Protein AF-A0A7S3AFI2-F1 (afdb_monomer_lite)

Organism: NCBI:txid156174

Secondary structure (DSSP, 8-state):
-HHHHHHHHHHHHHHHHHHHHHHHHHHHHHHHHHHHHHHHTT-S-----TT-EEEEEEEETTEEEEEEEEEEEEETTTTEEEEEETTTEEEEEE--SSSS------S---S--S--GGGSPBPTTSSBP-PPPTT-EEEEEEEETTEEEEEEEEEEEEETTTEEEEEEEPTTS-EEEEEEEEE-GGGBTTTEEEPP-----STTSSTTS--

Radius of gyration: 28.17 Å; chains: 1; bounding box: 98×46×76 Å

Structure (mmCIF, N/CA/C/O backbone):
data_AF-A0A7S3AFI2-F1
#
_entry.id   AF-A0A7S3AFI2-F1
#
loop_
_atom_site.group_PDB
_atom_site.id
_atom_site.type_symbol
_atom_site.label_atom_id
_atom_site.label_alt_id
_atom_site.label_comp_id
_atom_site.label_asym_id
_atom_site.label_entity_id
_atom_site.label_seq_id
_atom_site.pdbx_PDB_ins_code
_atom_site.Cartn_x
_atom_site.Cartn_y
_atom_site.Cartn_z
_atom_site.occupancy
_atom_site.B_iso_or_equiv
_atom_site.auth_seq_id
_atom_site.auth_comp_id
_atom_site.auth_asym_id
_atom_site.auth_atom_id
_atom_site.pdbx_PDB_model_num
ATOM 1 N N . GLY A 1 1 ? 52.514 19.006 -47.044 1.00 77.94 1 GLY A N 1
ATOM 2 C CA . GLY A 1 1 ? 53.086 18.389 -45.831 1.00 77.94 1 GLY A CA 1
ATOM 3 C C . GLY A 1 1 ? 52.273 18.713 -44.587 1.00 77.94 1 GLY A C 1
ATOM 4 O O . GLY A 1 1 ? 51.227 18.119 -44.377 1.00 77.94 1 GLY A O 1
ATOM 5 N N . THR A 1 2 ? 52.736 19.647 -43.751 1.00 90.56 2 THR A N 1
ATOM 6 C CA . THR A 1 2 ? 52.113 19.962 -42.444 1.00 90.56 2 THR A CA 1
ATOM 7 C C . THR A 1 2 ? 50.799 20.742 -42.557 1.00 90.56 2 THR A C 1
ATOM 9 O O . THR A 1 2 ? 49.843 20.423 -41.858 1.00 90.56 2 THR A O 1
ATOM 12 N N . LEU A 1 3 ? 50.711 21.706 -43.482 1.00 91.50 3 LEU A N 1
ATOM 13 C CA . LEU A 1 3 ? 49.495 22.510 -43.690 1.00 91.50 3 LEU A CA 1
ATOM 14 C C . LEU A 1 3 ? 48.302 21.673 -44.179 1.00 91.50 3 LEU A C 1
ATOM 16 O O . LEU A 1 3 ? 47.195 21.829 -43.675 1.00 91.50 3 LEU A O 1
ATOM 20 N N . GLU A 1 4 ? 48.529 20.724 -45.089 1.00 93.50 4 GLU A N 1
ATOM 21 C CA . GLU A 1 4 ? 47.482 19.803 -45.566 1.00 93.50 4 GLU A CA 1
ATOM 22 C C . GLU A 1 4 ? 46.967 18.894 -44.443 1.00 93.50 4 GLU A C 1
ATOM 24 O O . GLU A 1 4 ? 45.764 18.677 -44.324 1.00 93.50 4 GLU A O 1
ATOM 29 N N . LYS A 1 5 ? 47.862 18.416 -43.566 1.00 94.38 5 LYS A N 1
ATOM 30 C CA . LYS A 1 5 ? 47.475 17.627 -42.386 1.00 94.38 5 LYS A CA 1
ATOM 31 C C . LYS A 1 5 ? 46.640 18.446 -41.397 1.00 94.38 5 LYS A C 1
ATOM 33 O O . LYS A 1 5 ? 45.684 17.917 -40.839 1.00 94.38 5 LYS A O 1
ATOM 38 N N . MET A 1 6 ? 46.956 19.730 -41.207 1.00 94.31 6 MET A N 1
ATOM 39 C CA . MET A 1 6 ? 46.159 20.626 -40.359 1.00 94.31 6 MET A CA 1
ATOM 40 C C . MET A 1 6 ? 44.774 20.921 -40.947 1.00 94.31 6 MET A C 1
ATOM 42 O O . MET A 1 6 ? 43.790 20.944 -40.205 1.00 94.31 6 MET A O 1
ATOM 46 N N . ALA A 1 7 ? 44.673 21.100 -42.266 1.00 94.94 7 ALA A N 1
ATOM 47 C CA . ALA A 1 7 ? 43.389 21.283 -42.940 1.00 94.94 7 ALA A CA 1
ATOM 48 C C . ALA A 1 7 ? 42.507 20.027 -42.821 1.00 94.94 7 ALA A C 1
ATOM 50 O O . ALA A 1 7 ? 41.345 20.127 -42.430 1.00 94.94 7 ALA A O 1
ATOM 51 N N . ALA A 1 8 ? 43.080 18.840 -43.050 1.00 94.75 8 ALA A N 1
ATOM 52 C CA . ALA A 1 8 ? 42.374 17.570 -42.887 1.00 94.75 8 ALA A CA 1
ATOM 53 C C . ALA A 1 8 ? 41.896 17.348 -41.440 1.00 94.75 8 ALA A C 1
ATOM 55 O O . ALA A 1 8 ? 40.750 16.958 -41.221 1.00 94.75 8 ALA A O 1
ATOM 56 N N . LEU A 1 9 ? 42.737 17.651 -40.444 1.00 96.00 9 LEU A N 1
ATOM 57 C CA . LEU A 1 9 ? 42.358 17.558 -39.031 1.00 96.00 9 LEU A CA 1
ATOM 58 C C . LEU A 1 9 ? 41.214 18.521 -38.680 1.00 96.00 9 LEU A C 1
ATOM 60 O O . LEU A 1 9 ? 40.300 18.150 -37.947 1.00 96.00 9 LEU A O 1
ATOM 64 N N . THR A 1 10 ? 41.233 19.735 -39.234 1.00 97.25 10 THR A N 1
ATOM 65 C CA . THR A 1 10 ? 40.173 20.730 -39.016 1.00 97.25 10 THR A CA 1
ATOM 66 C C . THR A 1 10 ? 38.822 20.233 -39.535 1.00 97.25 10 THR A C 1
ATOM 68 O O . THR A 1 10 ? 37.812 20.380 -38.848 1.00 97.25 10 THR A O 1
ATOM 71 N N . GLU A 1 11 ? 38.789 19.596 -40.706 1.00 97.25 11 GLU A N 1
ATOM 72 C CA . GLU A 1 11 ? 37.551 19.025 -41.253 1.00 97.25 11 GLU A CA 1
ATOM 73 C C . GLU A 1 11 ? 37.036 17.836 -40.431 1.00 97.25 11 GLU A C 1
ATOM 75 O O . GLU A 1 11 ? 35.832 17.729 -40.190 1.00 97.25 11 GLU A O 1
ATOM 80 N N . VAL A 1 12 ? 37.928 16.991 -39.903 1.00 97.19 12 VAL A N 1
ATOM 81 C CA . VAL A 1 12 ? 37.537 15.910 -38.981 1.00 97.19 12 VAL A CA 1
ATOM 82 C C . VAL A 1 12 ? 36.923 16.476 -37.698 1.00 97.19 12 VAL A C 1
ATOM 84 O O . VAL A 1 12 ? 35.867 16.010 -37.276 1.00 97.19 12 VAL A O 1
ATOM 87 N N . ILE A 1 13 ? 37.529 17.511 -37.105 1.00 96.25 13 ILE A N 1
ATOM 88 C CA . ILE A 1 13 ? 37.006 18.156 -35.890 1.00 96.25 13 ILE A CA 1
ATOM 89 C C . ILE A 1 13 ? 35.617 18.751 -36.144 1.00 96.25 13 ILE A C 1
ATOM 91 O O . ILE A 1 13 ? 34.710 18.546 -35.337 1.00 96.25 13 ILE A O 1
ATOM 95 N N . LYS A 1 14 ? 35.418 19.443 -37.274 1.00 97.12 14 LYS A N 1
ATOM 96 C CA . LYS A 1 14 ? 34.103 19.988 -37.649 1.00 97.12 14 LYS A CA 1
ATOM 97 C C . LYS A 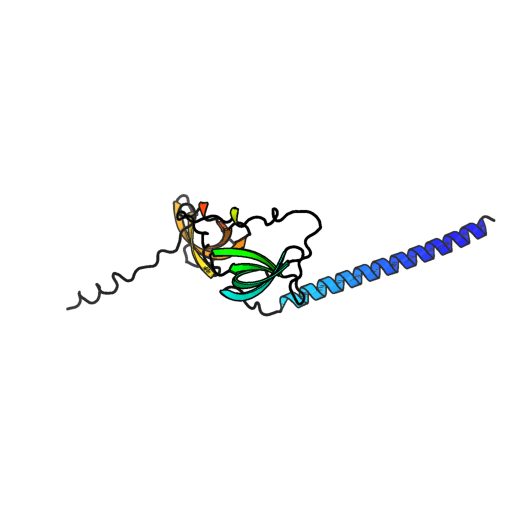1 14 ? 33.054 18.891 -37.809 1.00 97.12 14 LYS A C 1
ATOM 99 O O . LYS A 1 14 ? 31.931 19.059 -37.336 1.00 97.12 14 LYS A O 1
ATOM 104 N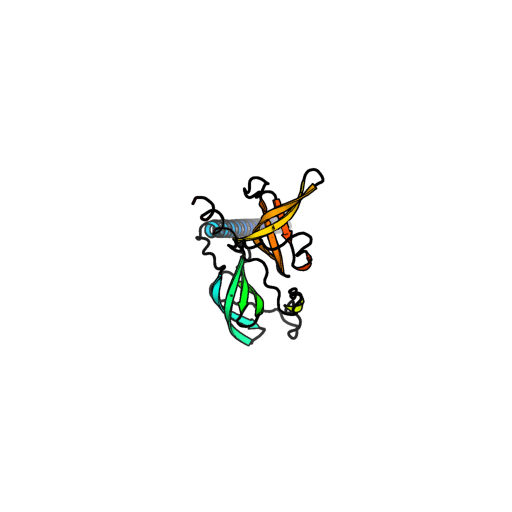 N . ARG A 1 15 ? 33.410 17.767 -38.443 1.00 97.44 15 ARG A N 1
ATOM 105 C CA . ARG A 1 15 ? 32.494 16.634 -38.622 1.00 97.44 15 ARG A CA 1
ATOM 106 C C . ARG A 1 15 ? 32.075 16.038 -37.278 1.00 97.44 15 ARG A C 1
ATOM 108 O O . ARG A 1 15 ? 30.882 15.919 -37.026 1.00 97.44 15 ARG A O 1
ATOM 115 N N . VAL A 1 16 ? 33.035 15.771 -36.392 1.00 96.62 16 VAL A N 1
ATOM 116 C CA . VAL A 1 16 ? 32.766 15.236 -35.045 1.00 96.62 16 VAL A CA 1
ATOM 117 C C . VAL A 1 16 ? 31.929 16.210 -34.210 1.00 96.62 16 VAL A C 1
ATOM 119 O O . VAL A 1 16 ? 31.021 15.793 -33.494 1.00 96.62 16 VAL A O 1
ATOM 122 N N . ALA A 1 17 ? 32.190 17.517 -34.306 1.00 95.44 17 ALA A N 1
ATOM 123 C CA . ALA A 1 17 ? 31.394 18.527 -33.610 1.00 95.44 17 ALA A CA 1
ATOM 124 C C . ALA A 1 17 ? 29.935 18.547 -34.097 1.00 95.44 17 ALA A C 1
ATOM 126 O O . ALA A 1 17 ? 29.021 18.651 -33.282 1.00 95.44 17 ALA A O 1
ATOM 127 N N . LYS A 1 18 ? 29.716 18.400 -35.410 1.00 96.50 18 LYS A N 1
ATOM 128 C CA . LYS A 1 18 ? 28.377 18.317 -36.003 1.00 96.50 18 LYS A CA 1
ATOM 129 C C . LYS A 1 18 ? 27.633 17.053 -35.564 1.00 96.50 18 LYS A C 1
ATOM 131 O O . LYS A 1 18 ? 26.468 17.145 -35.195 1.00 96.50 18 LYS A O 1
ATOM 136 N N . GLU A 1 19 ? 28.303 15.902 -35.568 1.00 97.00 19 GLU A N 1
ATOM 137 C CA . GLU A 1 19 ? 27.728 14.625 -35.117 1.00 97.00 19 GLU A CA 1
ATOM 138 C C . GLU A 1 19 ? 27.304 14.696 -33.641 1.00 97.00 19 GLU A C 1
ATOM 140 O O . GLU A 1 19 ? 26.167 14.370 -33.311 1.00 97.00 19 GLU A O 1
ATOM 145 N N . ARG A 1 20 ? 28.159 15.240 -32.764 1.00 96.44 20 ARG A N 1
ATOM 146 C CA . ARG A 1 20 ? 27.828 15.424 -31.338 1.00 96.44 20 ARG A CA 1
ATOM 147 C C . ARG A 1 20 ? 26.693 16.416 -31.090 1.00 96.44 20 ARG A C 1
ATOM 149 O O . ARG A 1 20 ? 25.972 16.278 -30.106 1.00 96.44 20 ARG A O 1
ATOM 156 N N . ALA A 1 21 ? 26.552 17.441 -31.929 1.00 94.81 21 ALA A N 1
ATOM 157 C CA . ALA A 1 21 ? 25.436 18.378 -31.823 1.00 94.81 21 ALA A CA 1
ATOM 158 C C . ALA A 1 21 ? 24.103 17.693 -32.163 1.00 94.81 21 ALA A C 1
ATOM 160 O O . ALA A 1 21 ? 23.141 17.852 -31.417 1.00 94.81 21 ALA A O 1
ATOM 161 N N . ALA A 1 22 ? 24.081 16.879 -33.223 1.00 94.88 22 ALA A N 1
ATOM 162 C CA . ALA A 1 22 ? 22.903 16.104 -33.607 1.00 94.88 22 ALA A CA 1
ATOM 163 C C . ALA A 1 22 ? 22.520 15.064 -32.538 1.00 94.88 22 ALA A C 1
ATOM 165 O O . ALA A 1 22 ? 21.346 14.916 -32.217 1.00 94.88 22 ALA A O 1
ATOM 166 N N . GLU A 1 23 ? 23.505 14.392 -31.936 1.00 96.06 23 GLU A N 1
ATOM 167 C CA . GLU A 1 23 ? 23.269 13.430 -30.851 1.00 96.06 23 GLU A CA 1
ATOM 168 C C . GLU A 1 23 ? 22.623 14.089 -29.620 1.00 96.06 23 GLU A C 1
ATOM 170 O O . GLU A 1 23 ? 21.662 13.561 -29.064 1.00 96.06 23 GLU A O 1
ATOM 175 N N . ARG A 1 24 ? 23.089 15.283 -29.226 1.00 96.69 24 ARG A N 1
ATOM 176 C CA . ARG A 1 24 ? 22.488 16.043 -28.114 1.00 96.69 24 ARG A CA 1
ATOM 177 C C . ARG A 1 24 ? 21.062 16.495 -28.411 1.00 96.69 24 ARG A C 1
ATOM 179 O O . ARG A 1 24 ? 20.231 16.513 -27.510 1.00 96.69 24 ARG A O 1
ATOM 186 N N . GLU A 1 25 ? 20.780 16.884 -29.651 1.00 96.50 25 GLU A N 1
ATOM 187 C CA . GLU A 1 25 ? 19.430 17.277 -30.059 1.00 96.50 25 GLU A CA 1
ATOM 188 C C . GLU A 1 25 ? 18.467 16.084 -30.035 1.00 96.50 25 GLU A C 1
ATOM 190 O O . GLU A 1 25 ? 17.363 16.213 -29.509 1.00 96.50 25 GLU A O 1
ATOM 195 N N . ALA A 1 26 ? 18.912 14.912 -30.499 1.00 93.75 26 ALA A N 1
ATOM 196 C CA . ALA A 1 26 ? 18.141 13.673 -30.418 1.00 93.75 26 ALA A CA 1
ATOM 197 C C . ALA A 1 26 ? 17.860 13.260 -28.963 1.00 93.75 26 ALA A C 1
ATOM 199 O O . ALA A 1 26 ? 16.727 12.924 -28.634 1.00 93.75 26 ALA A O 1
ATOM 200 N N . GLN A 1 27 ? 18.857 13.354 -28.073 1.00 92.56 27 GLN A N 1
ATOM 201 C CA . GLN A 1 27 ? 18.664 13.091 -26.640 1.00 92.56 27 GLN A CA 1
ATOM 202 C C . GLN A 1 27 ? 17.646 14.046 -26.008 1.00 92.56 27 GLN A C 1
ATOM 204 O O . GLN A 1 27 ? 16.805 13.613 -25.227 1.00 92.56 27 GLN A O 1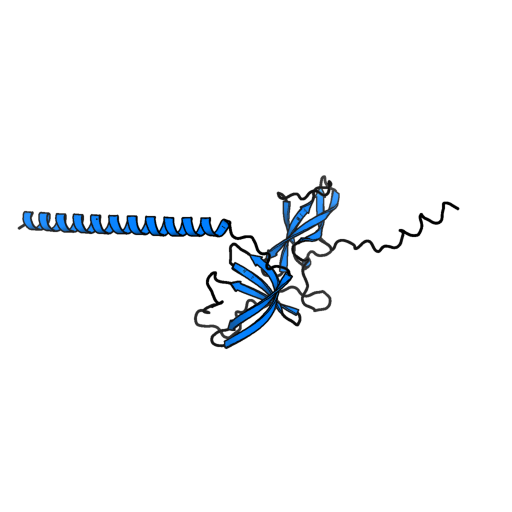
ATOM 209 N N . ARG A 1 28 ? 17.684 15.335 -26.369 1.00 96.81 28 ARG A N 1
ATOM 210 C CA . ARG A 1 28 ? 16.721 16.328 -25.873 1.00 96.81 28 ARG A CA 1
ATOM 211 C C . ARG A 1 28 ? 15.294 16.032 -26.345 1.00 96.81 28 ARG A C 1
ATOM 213 O O . ARG A 1 28 ? 14.366 16.208 -25.567 1.00 96.81 28 ARG A O 1
ATOM 220 N N . LEU A 1 29 ? 15.117 15.614 -27.601 1.00 94.12 29 LEU A N 1
ATOM 221 C CA . LEU A 1 29 ? 13.802 15.244 -28.138 1.00 94.12 29 LEU A CA 1
ATOM 222 C C . LEU A 1 29 ? 13.249 13.989 -27.458 1.00 94.12 29 LEU A C 1
ATOM 224 O O . LEU A 1 29 ? 12.114 14.019 -27.007 1.00 94.12 29 LEU A O 1
ATOM 228 N N . ALA A 1 30 ? 14.069 12.949 -27.290 1.00 89.06 30 ALA A N 1
ATOM 229 C CA . ALA A 1 30 ? 13.662 11.736 -26.580 1.00 89.06 30 ALA A CA 1
ATOM 230 C C . ALA A 1 30 ? 13.293 12.015 -25.111 1.00 89.06 30 ALA A C 1
ATOM 232 O O . ALA A 1 30 ? 12.345 11.439 -24.587 1.00 89.06 30 ALA A O 1
ATOM 233 N N . GLN A 1 31 ? 14.017 12.924 -24.446 1.00 88.56 31 GLN A N 1
ATOM 234 C CA . GLN A 1 31 ? 13.664 13.354 -23.093 1.00 88.56 31 GLN A CA 1
ATOM 235 C C . GLN A 1 31 ? 12.323 14.104 -23.063 1.00 88.56 31 GLN A C 1
ATOM 237 O O . GLN A 1 31 ? 11.511 13.837 -22.185 1.00 88.56 31 GLN A O 1
ATOM 242 N N . GLN A 1 32 ? 12.075 15.002 -24.023 1.00 90.38 32 GLN A N 1
ATOM 243 C CA . GLN A 1 32 ? 10.801 15.719 -24.119 1.00 90.38 32 GLN A CA 1
ATOM 244 C C . GLN A 1 32 ? 9.630 14.761 -24.371 1.00 90.38 32 GLN A C 1
ATOM 246 O O . GLN A 1 32 ? 8.607 14.880 -23.713 1.00 90.38 32 GLN A O 1
ATOM 251 N N . GLU A 1 33 ? 9.783 13.791 -25.277 1.00 86.94 33 GLU A N 1
ATOM 252 C CA . GLU A 1 33 ? 8.749 12.782 -25.550 1.00 86.94 33 GLU A CA 1
ATOM 253 C C . GLU A 1 33 ? 8.423 11.958 -24.296 1.00 86.94 33 GLU A C 1
ATOM 255 O O . GLU A 1 33 ? 7.253 11.758 -23.981 1.00 86.94 33 GLU A O 1
ATOM 260 N N . ALA A 1 34 ? 9.439 11.559 -23.523 1.00 74.62 34 ALA A N 1
ATOM 261 C CA . ALA A 1 34 ? 9.235 10.850 -22.260 1.00 74.62 34 ALA A CA 1
ATOM 262 C C . ALA A 1 34 ? 8.523 11.711 -21.196 1.00 74.62 34 ALA A C 1
ATOM 264 O O . ALA A 1 34 ? 7.703 11.202 -20.430 1.00 74.62 34 ALA A O 1
ATOM 265 N N . GLU A 1 35 ? 8.825 13.011 -21.132 1.00 77.31 35 GLU A N 1
ATOM 266 C CA . GLU A 1 35 ? 8.144 13.956 -20.236 1.00 77.31 35 GLU A CA 1
ATOM 267 C C . GLU A 1 35 ? 6.679 14.175 -20.658 1.00 77.31 35 GLU A C 1
ATOM 269 O O . GLU A 1 35 ? 5.786 14.142 -19.806 1.00 77.31 35 GLU A O 1
ATOM 274 N N . ASP A 1 36 ? 6.411 14.306 -21.959 1.00 75.12 36 ASP A N 1
ATOM 275 C CA . ASP A 1 36 ? 5.063 14.483 -22.510 1.00 75.12 36 ASP A CA 1
ATOM 276 C C . ASP A 1 36 ? 4.194 13.219 -22.305 1.00 75.12 36 ASP A C 1
ATOM 278 O O . ASP A 1 36 ? 3.022 13.317 -21.925 1.00 75.12 36 ASP A O 1
ATOM 282 N N . GLU A 1 37 ? 4.756 12.015 -22.480 1.00 69.50 37 GLU A N 1
ATOM 283 C CA . GLU A 1 37 ? 4.074 10.745 -22.175 1.00 69.50 37 GLU A CA 1
ATOM 284 C C . GLU A 1 37 ? 3.728 10.617 -20.684 1.00 69.50 37 GLU A C 1
ATOM 286 O O . GLU A 1 37 ? 2.635 10.157 -20.323 1.00 69.50 37 GLU A O 1
ATOM 291 N N . LEU A 1 38 ? 4.626 11.070 -19.803 1.00 65.06 38 LEU A N 1
ATOM 292 C CA . LEU A 1 38 ? 4.389 11.092 -18.362 1.00 65.06 38 LEU A CA 1
ATOM 293 C C . LEU A 1 38 ? 3.254 12.059 -17.985 1.00 65.06 38 LEU A C 1
ATOM 295 O O . LEU A 1 38 ? 2.471 11.757 -17.081 1.00 65.06 38 LEU A O 1
ATOM 299 N N . GLU A 1 39 ? 3.133 13.205 -18.661 1.00 64.94 39 GLU A N 1
ATOM 300 C CA . GLU A 1 39 ? 2.026 14.145 -18.442 1.00 64.94 39 GLU A CA 1
ATOM 301 C C . GLU A 1 39 ? 0.686 13.612 -18.959 1.00 64.94 39 GLU A C 1
ATOM 303 O O . GLU A 1 39 ? -0.324 13.715 -18.255 1.00 64.94 39 GLU A O 1
ATOM 308 N N . LEU A 1 40 ? 0.666 12.968 -20.129 1.00 58.25 40 LEU A N 1
ATOM 309 C CA . LEU A 1 40 ? -0.540 12.339 -20.683 1.00 58.25 40 LEU A CA 1
ATOM 310 C C . LEU A 1 40 ? -1.078 11.209 -19.785 1.00 58.25 40 LEU A C 1
ATOM 312 O O . LEU A 1 40 ? -2.290 10.986 -19.719 1.00 58.25 40 LEU A O 1
ATOM 316 N N . GLY A 1 41 ? -0.203 10.540 -19.029 1.00 52.31 41 GLY A N 1
ATOM 317 C CA . GLY A 1 41 ? -0.569 9.508 -18.058 1.00 52.31 41 GLY A CA 1
ATOM 318 C C . GLY A 1 41 ? -1.301 10.004 -16.801 1.00 52.31 41 GLY A C 1
ATOM 319 O O . GLY A 1 41 ? -1.880 9.182 -16.091 1.00 52.31 41 GLY A O 1
ATOM 320 N N . LYS A 1 42 ? -1.320 11.316 -16.519 1.00 51.97 42 LYS A N 1
ATOM 321 C CA . LYS A 1 42 ? -1.921 11.892 -15.294 1.00 51.97 42 LYS A CA 1
ATOM 322 C C . LYS A 1 42 ? -3.435 12.133 -15.380 1.00 51.97 42 LYS A C 1
ATOM 324 O O . LYS A 1 42 ? -4.041 12.508 -14.381 1.00 51.97 42 LYS A O 1
ATOM 329 N N . GLY A 1 43 ? -4.049 11.943 -16.552 1.00 42.59 43 GLY A N 1
ATOM 330 C CA . GLY A 1 43 ? -5.458 12.284 -16.805 1.00 42.59 43 GLY A CA 1
ATOM 331 C C . GLY A 1 43 ? -6.414 11.105 -17.014 1.00 42.59 43 GLY A C 1
ATOM 332 O O . GLY A 1 43 ? -7.610 11.329 -17.203 1.00 42.59 43 GLY A O 1
ATOM 333 N N . ALA A 1 44 ? -5.932 9.859 -17.015 1.00 45.53 44 ALA A N 1
ATOM 334 C CA . ALA A 1 44 ? -6.828 8.712 -17.128 1.00 45.53 44 ALA A CA 1
ATOM 335 C C . ALA A 1 44 ? -7.642 8.586 -15.828 1.00 45.53 44 ALA A C 1
ATOM 337 O O . ALA A 1 44 ? -7.038 8.582 -14.754 1.00 45.53 44 ALA A O 1
ATOM 338 N N . PRO A 1 45 ? -8.986 8.484 -15.886 1.00 46.47 45 PRO A N 1
ATOM 339 C CA . PRO A 1 45 ? -9.782 8.253 -14.691 1.00 46.47 45 PRO A CA 1
ATOM 340 C C . PRO A 1 45 ? -9.241 7.000 -14.015 1.00 46.47 45 PRO A C 1
ATOM 342 O O . PRO A 1 45 ? -9.161 5.942 -14.644 1.00 46.47 45 PRO A O 1
ATOM 345 N N . GLU A 1 46 ? -8.836 7.157 -12.759 1.00 49.94 46 GLU A N 1
ATOM 346 C CA . GLU A 1 46 ? -8.361 6.105 -11.872 1.00 49.94 46 GLU A CA 1
ATOM 347 C C . GLU A 1 46 ? -9.502 5.099 -11.688 1.00 49.94 46 GLU A C 1
ATOM 349 O O . GLU A 1 46 ? -10.294 5.142 -10.748 1.00 49.94 46 GLU A O 1
ATOM 354 N N . LEU A 1 47 ? -9.678 4.225 -12.678 1.00 51.66 47 LEU A N 1
ATOM 355 C CA . LEU A 1 47 ? -10.603 3.114 -12.613 1.00 51.66 47 LEU A CA 1
ATOM 356 C C . LEU A 1 47 ? -10.043 2.208 -11.533 1.00 51.66 47 LEU A C 1
ATOM 358 O O . LEU A 1 47 ? -9.163 1.396 -11.803 1.00 51.66 47 LEU A O 1
ATOM 362 N N . SER A 1 48 ? -10.539 2.387 -10.309 1.00 67.12 48 SER A N 1
ATOM 363 C CA . SER A 1 48 ? -10.163 1.564 -9.171 1.00 67.12 48 SER A CA 1
ATOM 364 C C . SER A 1 48 ? -10.384 0.100 -9.547 1.00 67.12 48 SER A C 1
ATOM 366 O O . SER A 1 48 ? -11.516 -0.384 -9.689 1.00 67.12 48 SER A O 1
ATOM 368 N N . LEU A 1 49 ? -9.270 -0.580 -9.825 1.00 68.62 49 LEU A N 1
ATOM 369 C CA . LEU A 1 49 ? -9.229 -2.012 -10.086 1.00 68.62 49 LEU A CA 1
ATOM 370 C C . LEU A 1 49 ? -9.487 -2.780 -8.789 1.00 68.62 49 LEU A C 1
ATOM 372 O O . LEU A 1 49 ? -9.939 -3.919 -8.848 1.00 68.62 49 LEU A O 1
ATOM 376 N N . VAL A 1 50 ? -9.254 -2.146 -7.635 1.00 74.69 50 VAL A N 1
ATOM 377 C CA . VAL A 1 50 ? -9.438 -2.715 -6.301 1.00 74.69 50 VAL A CA 1
ATOM 378 C C . VAL A 1 50 ? -10.858 -3.241 -6.123 1.00 74.69 50 VAL A C 1
ATOM 380 O O . VAL A 1 50 ? -11.847 -2.590 -6.447 1.00 74.69 50 VAL A O 1
ATOM 383 N N . GLY A 1 51 ? -10.953 -4.473 -5.634 1.00 73.12 51 GLY A N 1
ATOM 384 C CA . GLY A 1 51 ? -12.209 -5.174 -5.413 1.00 73.12 51 GLY A CA 1
ATOM 385 C C . GLY A 1 51 ? -12.794 -5.860 -6.648 1.00 73.12 51 GLY A C 1
ATOM 386 O O . GLY A 1 51 ? -13.699 -6.681 -6.484 1.00 73.12 51 GLY A O 1
ATOM 387 N N . ARG A 1 52 ? -12.289 -5.588 -7.859 1.00 77.69 52 ARG A N 1
ATOM 388 C CA . ARG A 1 52 ? -12.782 -6.224 -9.089 1.00 77.69 52 ARG A CA 1
ATOM 389 C C . ARG A 1 52 ? -12.231 -7.637 -9.246 1.00 77.69 52 ARG A C 1
ATOM 391 O O . ARG A 1 52 ? -11.092 -7.916 -8.876 1.00 77.69 52 ARG A O 1
ATOM 398 N N . GLN A 1 53 ? -13.032 -8.510 -9.849 1.00 82.12 53 GLN A N 1
ATOM 399 C CA . GLN A 1 53 ? -12.566 -9.806 -10.332 1.00 82.12 53 GLN A CA 1
ATOM 400 C C . GLN A 1 53 ? -11.880 -9.605 -11.688 1.00 82.12 53 GLN A C 1
ATOM 402 O O . GLN A 1 53 ? -12.495 -9.069 -12.611 1.00 82.12 53 GLN A O 1
ATOM 407 N N . LEU A 1 54 ? -10.624 -10.026 -11.814 1.00 79.81 54 LEU A N 1
ATOM 408 C CA . LEU A 1 54 ? -9.869 -9.997 -13.064 1.00 79.81 54 LEU A CA 1
ATOM 409 C C . LEU A 1 54 ? -9.413 -11.403 -13.448 1.00 79.81 54 LEU A C 1
ATOM 411 O O . LEU A 1 54 ? -9.169 -12.255 -12.594 1.00 79.81 54 LEU A O 1
ATOM 415 N N . LYS A 1 55 ? -9.254 -11.614 -14.754 1.00 79.19 55 LYS A N 1
ATOM 416 C CA . LYS A 1 55 ? -8.595 -12.782 -15.330 1.00 79.19 55 LYS A CA 1
ATOM 417 C C . LYS A 1 55 ? -7.240 -12.346 -15.874 1.00 79.19 55 LYS A C 1
ATOM 419 O O . LYS A 1 55 ? -7.189 -11.495 -16.757 1.00 79.19 55 LYS A O 1
ATOM 424 N N . VAL A 1 56 ? -6.160 -12.908 -15.345 1.00 76.56 56 VAL A N 1
ATOM 425 C CA . VAL A 1 56 ? -4.779 -12.574 -15.715 1.00 76.56 56 VAL A CA 1
ATOM 426 C C . VAL A 1 56 ? -4.060 -13.795 -16.274 1.00 76.56 56 VAL A C 1
ATOM 428 O O . VAL A 1 56 ? -4.328 -14.925 -15.864 1.00 76.56 56 VAL A O 1
ATOM 431 N N . LEU A 1 57 ? -3.172 -13.579 -17.241 1.00 75.94 57 LEU A N 1
ATOM 432 C CA . LEU A 1 57 ? -2.306 -14.621 -17.781 1.00 75.94 57 LEU A CA 1
ATOM 433 C C . LEU A 1 57 ? -1.012 -14.629 -16.970 1.00 75.94 57 LEU A C 1
ATOM 435 O O . LEU A 1 57 ? -0.242 -13.679 -17.034 1.00 75.94 57 LEU A O 1
ATOM 439 N N . LEU A 1 58 ? -0.781 -15.691 -16.205 1.00 71.06 58 LEU A N 1
ATOM 440 C CA . LEU A 1 58 ? 0.479 -15.909 -15.506 1.00 71.06 58 LEU A CA 1
ATOM 441 C C . LEU A 1 58 ? 1.452 -16.621 -16.444 1.00 71.06 58 LEU A C 1
ATOM 443 O O . LEU A 1 58 ? 1.117 -17.685 -16.969 1.00 71.06 58 LEU A O 1
ATOM 447 N N . GLN A 1 59 ? 2.653 -16.070 -16.610 1.00 69.56 59 GLN A N 1
ATOM 448 C CA . GLN A 1 59 ? 3.760 -16.728 -17.299 1.00 69.56 59 GLN A CA 1
ATOM 449 C C . GLN A 1 59 ? 4.874 -17.079 -16.305 1.00 69.56 59 GLN A C 1
ATOM 451 O O . GLN A 1 59 ? 5.280 -16.247 -15.497 1.00 69.56 59 GLN A O 1
ATOM 456 N N . VAL A 1 60 ? 5.347 -18.327 -16.346 1.00 65.50 60 VAL A N 1
ATOM 457 C CA . VAL A 1 60 ? 6.399 -18.872 -15.476 1.00 65.50 60 VAL A CA 1
ATOM 458 C C . VAL A 1 60 ? 7.399 -19.635 -16.338 1.00 65.50 60 VAL A C 1
ATOM 460 O O . VAL A 1 60 ? 7.145 -20.778 -16.724 1.00 65.50 60 VAL A O 1
ATOM 463 N N . GLY A 1 61 ? 8.521 -18.994 -16.672 1.00 76.94 61 GLY A N 1
ATOM 464 C CA . GLY A 1 61 ? 9.394 -19.481 -17.743 1.00 76.94 61 GLY A CA 1
ATOM 465 C C . GLY A 1 61 ? 8.605 -19.574 -19.055 1.00 76.94 61 GLY A C 1
ATOM 466 O O . GLY A 1 61 ? 7.977 -18.599 -19.469 1.00 76.94 61 GLY A O 1
ATOM 467 N N . ASP A 1 62 ? 8.564 -20.768 -19.646 1.00 81.50 62 ASP A N 1
ATOM 468 C CA . ASP A 1 62 ? 7.806 -21.045 -20.877 1.00 81.50 62 ASP A CA 1
ATOM 469 C C . ASP A 1 62 ? 6.339 -21.448 -20.629 1.00 81.50 62 ASP A C 1
ATOM 471 O O . ASP A 1 62 ? 5.555 -21.592 -21.569 1.00 81.50 62 ASP A O 1
ATOM 475 N N . ALA A 1 63 ? 5.938 -21.671 -19.373 1.00 64.69 63 ALA A N 1
ATOM 476 C CA . ALA A 1 63 ? 4.577 -22.082 -19.047 1.00 64.69 63 ALA A CA 1
ATOM 477 C C . ALA A 1 63 ? 3.647 -20.869 -18.928 1.00 64.69 63 ALA A C 1
ATOM 479 O O . ALA A 1 63 ? 3.976 -19.896 -18.255 1.00 64.69 63 ALA A O 1
ATOM 480 N N . GLN A 1 64 ? 2.450 -20.956 -19.514 1.00 81.25 64 GLN A N 1
ATOM 481 C CA . GLN A 1 64 ? 1.413 -19.927 -19.421 1.00 81.25 64 GLN A CA 1
ATOM 482 C C . GLN A 1 64 ? 0.114 -20.505 -18.847 1.00 81.25 64 GLN A C 1
ATOM 484 O O . GLN A 1 64 ? -0.318 -21.594 -19.233 1.00 81.25 64 GLN A O 1
ATOM 489 N N . LYS A 1 65 ? -0.533 -19.778 -17.931 1.00 79.44 65 LYS A N 1
ATOM 490 C CA . LYS A 1 65 ? -1.808 -20.175 -17.320 1.00 79.44 65 LYS A CA 1
ATOM 491 C C . LYS A 1 65 ? -2.704 -18.969 -17.063 1.00 79.44 65 LYS A C 1
ATOM 493 O O . LYS A 1 65 ? -2.304 -18.025 -16.394 1.00 79.44 65 LYS A O 1
ATOM 498 N N . TRP A 1 66 ? -3.947 -19.033 -17.530 1.00 79.94 66 TRP A N 1
ATOM 499 C CA . TRP A 1 66 ? -4.974 -18.075 -17.129 1.00 79.94 66 TRP A CA 1
ATOM 500 C C . TRP A 1 66 ? -5.443 -18.352 -15.702 1.00 79.94 66 TRP A C 1
ATOM 502 O O . TRP A 1 66 ? -5.820 -19.480 -15.377 1.00 79.94 66 TRP A O 1
ATOM 512 N N . CYS A 1 67 ? -5.469 -17.311 -14.881 1.00 76.31 67 CYS A N 1
ATOM 513 C CA . CYS A 1 67 ? -5.920 -17.356 -13.501 1.00 76.31 67 CYS A CA 1
ATOM 514 C C . CYS A 1 67 ? -6.938 -16.241 -13.251 1.00 76.31 67 CYS A C 1
ATOM 516 O O . CYS A 1 67 ? -6.812 -15.145 -13.790 1.00 76.31 67 CYS A O 1
ATOM 518 N N . GLU A 1 68 ? -7.953 -16.522 -12.441 1.00 81.50 68 GLU A N 1
ATOM 519 C CA . GLU A 1 68 ? -8.979 -15.554 -12.052 1.00 81.50 68 GLU A CA 1
ATOM 520 C C . GLU A 1 68 ? -8.801 -15.205 -10.576 1.00 81.50 68 GLU A C 1
ATOM 522 O O . GLU A 1 68 ? -8.602 -16.092 -9.747 1.00 81.50 68 GLU A O 1
ATOM 527 N N . GLY A 1 69 ? -8.838 -13.916 -10.249 1.00 80.69 69 GLY A N 1
ATOM 528 C CA . GLY A 1 69 ? -8.650 -13.451 -8.882 1.00 80.69 69 GLY A CA 1
ATOM 529 C C . GLY A 1 69 ? -9.265 -12.083 -8.621 1.00 80.69 69 GLY A C 1
ATOM 530 O O . GLY A 1 69 ? -9.536 -11.312 -9.543 1.00 80.69 69 GLY A O 1
ATOM 531 N N . LYS A 1 70 ? -9.484 -11.777 -7.344 1.00 81.12 70 LYS A N 1
ATOM 532 C CA . LYS A 1 70 ? -9.944 -10.469 -6.883 1.00 81.12 70 LYS A CA 1
ATOM 533 C C . LYS A 1 70 ? -8.745 -9.559 -6.665 1.00 81.12 70 LYS A C 1
ATOM 535 O O . LYS A 1 70 ? -7.816 -9.926 -5.949 1.00 81.12 70 LYS A O 1
ATOM 540 N N . VAL A 1 71 ? -8.772 -8.365 -7.241 1.00 80.62 71 VAL A N 1
ATOM 541 C CA . VAL A 1 71 ? -7.735 -7.356 -7.015 1.00 80.62 71 VAL A CA 1
ATOM 542 C C . VAL A 1 71 ? -7.843 -6.822 -5.593 1.00 80.62 71 VAL A C 1
ATOM 544 O O . VAL A 1 71 ? -8.895 -6.330 -5.183 1.00 80.62 71 VAL A O 1
ATOM 547 N N . LEU A 1 72 ? -6.747 -6.906 -4.852 1.00 76.31 72 LEU A N 1
ATOM 548 C CA . LEU A 1 72 ? -6.607 -6.343 -3.513 1.00 76.31 72 LEU A CA 1
ATOM 549 C C . LEU A 1 72 ? -6.027 -4.930 -3.566 1.00 76.31 72 LEU A C 1
ATOM 551 O O . LEU A 1 72 ? -6.431 -4.072 -2.790 1.00 76.31 72 LEU A O 1
ATOM 555 N N . SER A 1 73 ? -5.107 -4.672 -4.498 1.00 70.62 73 SER A N 1
ATOM 556 C CA . SER A 1 73 ? -4.506 -3.353 -4.681 1.00 70.62 73 SER A CA 1
ATOM 557 C C . SER A 1 73 ? -3.961 -3.148 -6.083 1.00 70.62 73 SER A C 1
ATOM 559 O O . SER A 1 73 ? -3.664 -4.110 -6.793 1.00 70.62 73 SER A O 1
ATOM 561 N N . TYR A 1 74 ? -3.837 -1.880 -6.468 1.00 75.75 74 TYR A N 1
ATOM 562 C CA . TYR A 1 74 ? -3.206 -1.443 -7.704 1.00 75.75 74 TYR A CA 1
ATOM 563 C C . TYR A 1 74 ? -2.314 -0.239 -7.414 1.00 75.75 74 TYR A C 1
ATOM 565 O O . TYR A 1 74 ? -2.735 0.693 -6.733 1.00 75.75 74 TYR A O 1
ATOM 573 N N . SER A 1 75 ? -1.090 -0.272 -7.930 1.00 68.50 75 SER A N 1
ATOM 574 C CA . SER A 1 75 ? -0.162 0.852 -7.909 1.00 68.50 75 SER A CA 1
ATOM 575 C C . SER A 1 75 ? -0.102 1.467 -9.310 1.00 68.50 75 SER A C 1
ATOM 577 O O . SER A 1 75 ? 0.470 0.845 -10.211 1.00 68.50 75 SER A O 1
ATOM 579 N N . PRO A 1 76 ? -0.680 2.662 -9.534 1.00 66.25 76 PRO A N 1
ATOM 580 C CA . PRO A 1 76 ? -0.672 3.297 -10.850 1.00 66.25 76 PRO A CA 1
ATOM 581 C C . PRO A 1 76 ? 0.740 3.663 -11.316 1.00 66.25 76 PRO A C 1
ATOM 583 O O . PRO A 1 76 ? 1.000 3.595 -12.518 1.00 66.25 76 PRO A O 1
ATOM 586 N N . ASP A 1 77 ? 1.633 3.977 -10.373 1.00 62.03 77 ASP A N 1
ATOM 587 C CA . ASP A 1 77 ? 3.016 4.391 -10.629 1.00 62.03 77 ASP A CA 1
ATOM 588 C C . ASP A 1 77 ? 3.884 3.229 -11.130 1.00 62.03 77 ASP A C 1
ATOM 590 O O . ASP A 1 77 ? 4.736 3.408 -11.994 1.00 62.03 77 ASP A O 1
ATOM 594 N N . THR A 1 78 ? 3.655 2.019 -10.608 1.00 64.19 78 THR A N 1
ATOM 595 C CA . THR A 1 78 ? 4.450 0.825 -10.954 1.00 64.19 78 THR A CA 1
ATOM 596 C C . THR A 1 78 ? 3.712 -0.154 -11.864 1.00 64.19 78 THR A C 1
ATOM 598 O O . THR A 1 78 ? 4.295 -1.141 -12.305 1.00 64.19 78 THR A O 1
ATOM 601 N N . GLY A 1 79 ? 2.418 0.070 -12.114 1.00 68.06 79 GLY A N 1
ATOM 602 C CA . GLY A 1 79 ? 1.551 -0.877 -12.816 1.00 68.06 79 GLY A CA 1
ATOM 603 C C . GLY A 1 79 ? 1.312 -2.184 -12.049 1.00 68.06 79 GLY A C 1
ATOM 604 O O . GLY A 1 79 ? 0.784 -3.142 -12.608 1.00 68.06 79 GLY A O 1
ATOM 605 N N . GLN A 1 80 ? 1.705 -2.274 -10.777 1.00 70.94 80 GLN A N 1
ATOM 606 C CA . GLN A 1 80 ? 1.611 -3.518 -10.015 1.00 70.94 80 GLN A CA 1
ATOM 607 C C . GLN A 1 80 ? 0.192 -3.758 -9.501 1.00 70.94 80 GLN A C 1
ATOM 609 O O . GLN A 1 80 ? -0.460 -2.836 -9.014 1.00 70.94 80 GLN A O 1
ATOM 614 N N . ILE A 1 81 ? -0.266 -5.009 -9.558 1.00 71.75 81 ILE A N 1
ATOM 615 C CA . ILE A 1 81 ? -1.536 -5.461 -8.988 1.00 71.75 81 ILE A CA 1
ATOM 616 C C . ILE A 1 81 ? -1.266 -6.573 -7.974 1.00 71.75 81 ILE A C 1
ATOM 618 O O . ILE A 1 81 ? -0.598 -7.554 -8.295 1.00 71.75 81 ILE A O 1
ATOM 622 N N . ALA A 1 82 ? -1.829 -6.463 -6.771 1.00 74.62 82 ALA A N 1
ATOM 623 C CA . ALA A 1 82 ? -1.956 -7.602 -5.864 1.00 74.62 82 ALA A CA 1
ATOM 624 C C . ALA A 1 82 ? -3.317 -8.270 -6.082 1.00 74.62 82 ALA A C 1
ATOM 626 O O . ALA A 1 82 ? -4.348 -7.594 -6.063 1.00 74.62 82 ALA A O 1
ATOM 627 N N . MET A 1 83 ? -3.341 -9.586 -6.291 1.00 78.25 83 MET A N 1
ATOM 628 C CA . MET A 1 83 ? -4.573 -10.343 -6.534 1.00 78.25 83 MET A CA 1
ATOM 629 C C . MET A 1 83 ? -4.675 -11.560 -5.623 1.00 78.25 83 MET A C 1
ATOM 631 O O . MET A 1 83 ? -3.690 -12.269 -5.429 1.00 78.25 83 MET A O 1
ATOM 635 N N . ARG A 1 84 ? -5.887 -11.835 -5.132 1.00 76.12 84 ARG A N 1
ATOM 636 C CA . ARG A 1 84 ? -6.251 -13.069 -4.428 1.00 76.12 84 ARG A CA 1
ATOM 637 C C . ARG A 1 84 ? -6.949 -14.034 -5.381 1.00 76.12 84 ARG A C 1
ATOM 639 O O . ARG A 1 84 ? -7.976 -13.673 -5.951 1.00 76.12 84 ARG A O 1
ATOM 646 N N . TYR A 1 85 ? -6.422 -15.242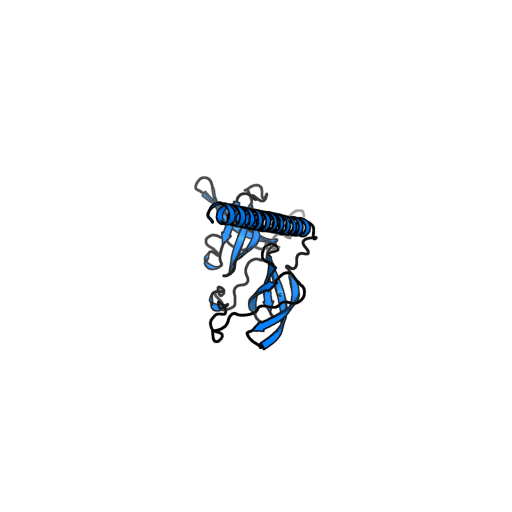 -5.530 1.00 78.00 85 TYR A N 1
ATOM 647 C CA . TYR A 1 85 ? -6.994 -16.298 -6.375 1.00 78.00 85 TYR A CA 1
ATOM 648 C C . TYR A 1 85 ? -7.866 -17.240 -5.537 1.00 78.00 85 TYR A C 1
ATOM 650 O O . TYR A 1 85 ? -7.653 -17.351 -4.330 1.00 78.00 85 TYR A O 1
ATOM 658 N N . ASP A 1 86 ? -8.839 -17.906 -6.166 1.00 64.50 86 ASP A N 1
ATOM 659 C CA . ASP A 1 86 ? -9.721 -18.886 -5.513 1.00 64.50 86 ASP A CA 1
ATOM 660 C C . ASP A 1 86 ? -8.904 -19.939 -4.732 1.00 64.50 86 ASP A C 1
ATOM 662 O O . ASP A 1 86 ? -8.311 -20.840 -5.327 1.00 64.50 86 ASP A O 1
ATOM 666 N N . GLY A 1 87 ? -8.861 -19.811 -3.397 1.00 53.62 87 GLY A N 1
ATOM 667 C CA . GLY A 1 87 ? -8.144 -20.724 -2.492 1.00 53.62 87 GLY A CA 1
ATOM 668 C C . GLY A 1 87 ? -6.981 -20.123 -1.684 1.00 53.62 87 GLY A C 1
ATOM 669 O O . GLY A 1 87 ? -6.000 -20.819 -1.447 1.00 53.62 87 GLY A O 1
ATOM 670 N N . ASP A 1 88 ? -7.090 -18.865 -1.249 1.00 53.66 88 ASP A N 1
ATOM 671 C CA . ASP A 1 88 ? -6.225 -18.216 -0.239 1.00 53.66 88 ASP A CA 1
ATOM 672 C C . ASP A 1 88 ? -4.799 -17.819 -0.676 1.00 53.66 88 ASP A C 1
ATOM 674 O O . ASP A 1 88 ? -3.985 -17.409 0.149 1.00 53.66 88 ASP A O 1
ATOM 678 N N . GLN A 1 89 ? -4.469 -17.867 -1.969 1.00 55.41 89 GLN A N 1
ATOM 679 C CA . GLN A 1 89 ? -3.163 -17.392 -2.448 1.00 55.41 89 GLN A CA 1
ATOM 680 C C . GLN A 1 89 ? -3.232 -15.943 -2.937 1.00 55.41 89 GLN A C 1
ATOM 682 O O . GLN A 1 89 ? -4.031 -15.612 -3.817 1.00 55.41 89 GLN A O 1
ATOM 687 N N . ILE A 1 90 ? -2.355 -15.093 -2.395 1.00 53.28 90 ILE A N 1
ATOM 688 C CA . ILE A 1 90 ? -2.117 -13.727 -2.869 1.00 53.28 90 ILE A CA 1
ATOM 689 C C . ILE A 1 90 ? -0.860 -13.740 -3.741 1.00 53.28 90 ILE A C 1
ATOM 691 O O . ILE A 1 90 ? 0.203 -14.162 -3.286 1.00 53.28 90 ILE A O 1
ATOM 695 N N . LEU A 1 91 ? -0.968 -13.277 -4.990 1.00 58.88 91 LEU A N 1
ATOM 696 C CA . LEU A 1 91 ? 0.198 -13.027 -5.845 1.00 58.88 91 LEU A CA 1
ATOM 697 C C . LEU A 1 91 ? 0.315 -11.535 -6.141 1.00 58.88 91 LEU A C 1
ATOM 699 O O . LEU A 1 91 ? -0.679 -10.861 -6.425 1.00 58.88 91 LEU A O 1
ATOM 703 N N . PHE A 1 92 ? 1.553 -11.051 -6.131 1.00 51.97 92 PHE A N 1
ATOM 704 C CA . PHE A 1 92 ? 1.921 -9.752 -6.677 1.00 51.97 92 PHE A CA 1
ATOM 705 C C . PHE A 1 92 ? 2.245 -9.927 -8.156 1.00 51.97 92 PHE A C 1
ATOM 707 O O . PHE A 1 92 ? 3.025 -10.804 -8.529 1.00 51.97 92 PHE A O 1
ATOM 714 N N . HIS A 1 93 ? 1.629 -9.113 -9.002 1.00 58.25 93 HIS A N 1
ATOM 715 C CA . HIS A 1 93 ? 1.847 -9.141 -10.438 1.00 58.25 93 HIS A CA 1
ATOM 716 C C . HIS A 1 93 ? 2.276 -7.771 -10.942 1.00 58.25 93 HIS A C 1
ATOM 718 O O . HIS A 1 93 ? 1.757 -6.747 -10.501 1.00 58.25 93 HIS A O 1
ATOM 724 N N . TRP A 1 94 ? 3.213 -7.755 -11.885 1.00 50.44 94 TRP A N 1
ATOM 725 C CA . TRP A 1 94 ? 3.597 -6.550 -12.606 1.00 50.44 94 TRP A CA 1
ATOM 726 C C . TRP A 1 94 ? 2.753 -6.500 -13.874 1.00 50.44 94 TRP A C 1
ATOM 728 O O . TRP A 1 94 ? 2.842 -7.404 -14.702 1.00 50.44 94 TRP A O 1
ATOM 738 N N . ILE A 1 95 ? 1.920 -5.473 -14.033 1.00 49.44 95 ILE A N 1
ATOM 739 C CA . ILE A 1 95 ? 1.363 -5.163 -15.346 1.00 49.44 95 ILE A CA 1
ATOM 740 C C . ILE A 1 95 ? 2.283 -4.126 -15.968 1.00 49.44 95 ILE A C 1
ATOM 742 O O . ILE A 1 95 ? 2.238 -2.948 -15.617 1.00 49.44 95 ILE A O 1
ATOM 746 N N . VAL A 1 96 ? 3.132 -4.574 -16.893 1.00 39.22 96 VAL A N 1
ATOM 747 C CA . VAL A 1 96 ? 3.821 -3.654 -17.799 1.00 39.22 96 VAL A CA 1
ATOM 748 C C . VAL A 1 96 ? 2.739 -2.996 -18.652 1.00 39.22 96 VAL A C 1
ATOM 750 O O . VAL A 1 96 ? 1.913 -3.679 -19.260 1.00 39.22 96 VAL A O 1
ATOM 753 N N . ARG A 1 97 ? 2.688 -1.662 -18.618 1.00 37.28 97 ARG A N 1
ATOM 754 C CA . ARG A 1 97 ? 1.783 -0.856 -19.437 1.00 37.28 97 ARG A CA 1
ATOM 755 C C . ARG A 1 97 ? 2.190 -0.998 -20.899 1.00 37.28 97 ARG A C 1
ATOM 757 O O . ARG A 1 97 ? 3.020 -0.246 -21.372 1.00 37.28 97 ARG A O 1
ATOM 764 N N . GLU A 1 98 ? 1.624 -1.990 -21.563 1.00 31.36 98 GLU A N 1
ATOM 765 C CA . GLU A 1 98 ? 1.164 -2.012 -22.949 1.00 31.36 98 GLU A CA 1
ATOM 766 C C . GLU A 1 98 ? 0.571 -3.407 -23.188 1.00 31.36 98 GLU A C 1
ATOM 768 O O . GLU A 1 98 ? 0.819 -4.340 -22.431 1.00 31.36 98 GLU A O 1
ATOM 773 N N . GLN A 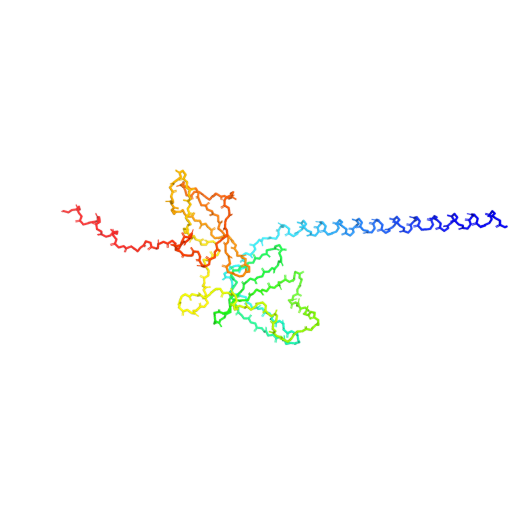1 99 ? -0.362 -3.522 -24.123 1.00 36.69 99 GLN A N 1
ATOM 774 C CA . GLN A 1 99 ? -1.323 -4.623 -24.203 1.00 36.69 99 GLN A CA 1
ATOM 775 C C . GLN A 1 99 ? -0.686 -6.026 -24.059 1.00 36.69 99 GLN A C 1
ATOM 777 O O . GLN A 1 99 ? 0.224 -6.375 -24.802 1.00 36.69 99 GLN A O 1
ATOM 782 N N . TRP A 1 100 ? -1.280 -6.837 -23.169 1.00 32.56 100 TRP A N 1
ATOM 783 C CA . TRP A 1 100 ? -0.933 -8.226 -22.813 1.00 32.56 100 TRP A CA 1
ATOM 784 C C . TRP A 1 100 ? 0.298 -8.363 -21.905 1.00 32.56 100 TRP A C 1
ATOM 786 O O . TRP A 1 100 ? 1.415 -8.026 -22.270 1.00 32.56 100 TRP A O 1
ATOM 796 N N . ALA A 1 101 ? 0.078 -8.892 -20.697 1.00 28.38 101 ALA A N 1
ATOM 797 C CA . ALA A 1 101 ? 1.137 -9.136 -19.726 1.00 28.38 101 ALA A CA 1
ATOM 798 C C . ALA A 1 101 ? 2.197 -10.095 -20.299 1.00 28.38 101 ALA A C 1
ATOM 800 O O . ALA A 1 101 ? 1.908 -11.267 -20.537 1.00 28.38 101 ALA A O 1
ATOM 801 N N . PHE A 1 102 ? 3.417 -9.587 -20.475 1.00 28.02 102 PHE A N 1
ATOM 802 C CA . PHE A 1 102 ? 4.635 -10.370 -20.653 1.00 28.02 102 PHE A CA 1
ATOM 803 C C . PHE A 1 102 ? 5.605 -10.012 -19.529 1.00 28.02 102 PHE A C 1
ATOM 805 O O . PHE A 1 102 ? 5.881 -8.837 -19.289 1.00 28.02 102 PHE A O 1
ATOM 812 N N . ILE A 1 103 ? 6.130 -11.035 -18.853 1.00 34.78 103 ILE A N 1
ATOM 813 C CA . ILE A 1 103 ? 7.322 -10.920 -18.012 1.00 34.78 103 ILE A CA 1
ATOM 814 C C . ILE A 1 103 ? 8.305 -11.979 -18.501 1.00 34.78 103 ILE A C 1
ATOM 816 O O . ILE A 1 103 ? 8.067 -13.180 -18.369 1.00 34.78 103 ILE A O 1
ATOM 820 N N . GLU A 1 104 ? 9.398 -11.503 -19.088 1.00 30.94 104 GLU A N 1
ATOM 821 C CA . GLU A 1 104 ? 10.576 -12.283 -19.440 1.00 30.94 104 GLU A CA 1
ATOM 822 C C . GLU A 1 104 ? 11.406 -12.466 -18.158 1.00 30.94 104 GLU A C 1
ATOM 824 O O . GLU A 1 104 ? 11.984 -11.519 -17.622 1.00 30.94 104 GLU A O 1
ATOM 829 N N . GLY A 1 105 ? 11.393 -13.677 -17.600 1.00 33.69 105 GLY A N 1
ATOM 830 C CA . GLY A 1 105 ? 12.300 -14.049 -16.519 1.00 33.69 105 GLY A CA 1
ATOM 831 C C . GLY A 1 105 ? 13.694 -14.266 -17.095 1.00 33.69 105 GLY A C 1
ATOM 832 O O . GLY A 1 105 ? 13.881 -15.176 -17.901 1.00 33.69 105 GLY A O 1
ATOM 833 N N . GLY A 1 106 ? 14.653 -13.432 -16.689 1.00 28.69 106 GLY A N 1
ATOM 834 C CA . GLY A 1 106 ? 16.066 -13.597 -17.023 1.00 28.69 106 GLY A CA 1
ATOM 835 C C . GLY A 1 106 ? 16.577 -14.995 -16.667 1.00 28.69 106 GLY A C 1
ATOM 836 O O . GLY A 1 106 ? 16.168 -15.597 -15.673 1.00 28.69 106 GLY A O 1
ATOM 837 N N . GLU A 1 107 ? 17.446 -15.520 -17.526 1.00 35.84 107 GLU A N 1
ATOM 838 C CA . GLU A 1 107 ? 17.957 -16.886 -17.480 1.00 35.84 107 GLU A CA 1
ATOM 839 C C . GLU A 1 107 ? 18.585 -17.247 -16.121 1.00 35.84 107 GLU A C 1
ATOM 841 O O . GLU A 1 107 ? 19.577 -16.654 -15.699 1.00 35.84 107 GLU A O 1
ATOM 846 N N . GLY A 1 108 ? 18.061 -18.306 -15.491 1.00 33.62 108 GLY A N 1
ATOM 847 C CA . GLY A 1 108 ? 18.825 -19.125 -14.547 1.00 33.62 108 GLY A CA 1
ATOM 848 C C . GLY A 1 108 ? 18.281 -19.224 -13.122 1.00 33.62 108 GLY A C 1
ATOM 849 O O . GLY A 1 108 ? 18.934 -18.777 -12.187 1.00 33.62 108 GLY A O 1
ATOM 850 N N . GLY A 1 109 ? 17.162 -19.927 -12.916 1.00 27.62 109 GLY A N 1
ATOM 851 C CA . GLY A 1 109 ? 16.766 -20.359 -11.571 1.00 27.62 109 GLY A CA 1
ATOM 852 C C . GLY A 1 109 ? 15.572 -21.326 -11.548 1.00 27.62 109 GLY A C 1
ATOM 853 O O . GLY A 1 109 ? 14.522 -21.007 -12.103 1.00 27.62 109 GLY A O 1
ATOM 854 N N . PRO A 1 110 ? 15.672 -22.513 -10.918 1.00 33.34 110 PRO A N 1
ATOM 855 C CA . PRO A 1 110 ? 14.578 -23.479 -10.855 1.00 33.34 110 PRO A CA 1
ATOM 856 C C . PRO A 1 110 ? 13.546 -23.054 -9.809 1.00 33.34 110 PRO A C 1
ATOM 858 O O . PRO A 1 110 ? 13.779 -23.317 -8.643 1.00 33.34 110 PRO A O 1
ATOM 861 N N . LEU A 1 111 ? 12.419 -22.439 -10.195 1.00 35.75 111 LEU A N 1
ATOM 862 C CA . LEU A 1 111 ? 11.180 -22.256 -9.394 1.00 35.75 111 LEU A CA 1
ATOM 863 C C . LEU A 1 111 ? 11.312 -21.717 -7.938 1.00 35.75 111 LEU A C 1
ATOM 865 O O . LEU A 1 111 ? 10.311 -21.625 -7.231 1.00 35.75 111 LEU A O 1
ATOM 869 N N . ALA A 1 112 ? 12.513 -21.374 -7.476 1.00 31.14 112 ALA A N 1
ATOM 870 C CA . ALA A 1 112 ? 12.883 -21.139 -6.080 1.00 31.14 112 ALA A CA 1
ATOM 871 C C . ALA A 1 112 ? 12.979 -19.648 -5.738 1.00 31.14 112 ALA A C 1
ATOM 873 O O . ALA A 1 112 ? 13.151 -19.300 -4.575 1.00 31.14 112 ALA A O 1
ATOM 874 N N . GLU A 1 113 ? 12.818 -18.790 -6.742 1.00 34.44 113 GLU A N 1
ATOM 875 C CA . GLU A 1 113 ? 12.869 -17.332 -6.627 1.00 34.44 113 GLU A CA 1
ATOM 876 C C . GLU A 1 113 ? 11.532 -16.670 -6.980 1.00 34.44 113 GLU A C 1
ATOM 878 O O . GLU A 1 113 ? 11.453 -15.486 -7.289 1.00 34.44 113 GLU A O 1
ATOM 883 N N . TRP A 1 114 ? 10.430 -17.412 -6.840 1.00 39.03 114 TRP A N 1
ATOM 884 C CA . TRP A 1 114 ? 9.221 -16.752 -6.364 1.00 39.03 114 TRP A CA 1
ATOM 885 C C . TRP A 1 114 ? 9.567 -16.296 -4.961 1.00 39.03 114 TRP A C 1
ATOM 887 O O . TRP A 1 114 ? 9.775 -17.148 -4.094 1.00 39.03 114 TRP A O 1
ATOM 897 N N . GLN A 1 115 ? 9.676 -14.986 -4.742 1.00 38.28 115 GLN A N 1
ATOM 898 C CA . GLN A 1 115 ? 9.642 -14.448 -3.394 1.00 38.28 115 GLN A CA 1
ATOM 899 C C . GLN A 1 115 ? 8.338 -14.964 -2.799 1.00 38.28 115 GLN A C 1
ATOM 901 O O . GLN A 1 115 ? 7.232 -14.624 -3.221 1.00 38.28 115 GLN A O 1
ATOM 906 N N . LYS A 1 116 ? 8.514 -16.013 -2.009 1.00 37.97 116 LYS A N 1
ATOM 907 C CA . LYS A 1 116 ? 7.487 -16.975 -1.682 1.00 37.97 116 LYS A CA 1
ATOM 908 C C . LYS A 1 116 ? 6.379 -16.181 -1.000 1.00 37.97 116 LYS A C 1
ATOM 910 O O . LYS A 1 116 ? 6.648 -15.435 -0.064 1.00 37.97 116 LYS A O 1
ATOM 915 N N . ALA A 1 117 ? 5.129 -16.483 -1.330 1.00 41.66 117 ALA A N 1
ATOM 916 C CA . ALA A 1 117 ? 4.017 -16.216 -0.420 1.00 41.66 117 ALA A CA 1
ATOM 917 C C . ALA A 1 117 ? 4.233 -16.841 0.987 1.00 41.66 117 ALA A C 1
ATOM 919 O O . ALA A 1 117 ? 3.400 -16.664 1.859 1.00 41.66 117 ALA A O 1
ATOM 920 N N . ALA A 1 118 ? 5.335 -17.570 1.227 1.00 42.97 118 ALA A N 1
ATOM 921 C CA . ALA A 1 118 ? 5.752 -18.058 2.539 1.00 42.97 118 ALA A CA 1
ATOM 922 C C . ALA A 1 118 ? 6.179 -16.958 3.520 1.00 42.97 118 ALA A C 1
ATOM 924 O O . ALA A 1 118 ? 6.203 -17.248 4.710 1.00 42.97 118 ALA A O 1
ATOM 925 N N . ASP A 1 119 ? 6.470 -15.737 3.057 1.00 49.16 119 ASP A N 1
ATOM 926 C CA . ASP A 1 119 ? 6.638 -14.589 3.960 1.00 49.16 119 ASP A CA 1
ATOM 927 C C . ASP A 1 119 ? 5.329 -13.803 4.135 1.00 49.16 119 ASP A C 1
ATOM 929 O O . ASP A 1 119 ? 5.287 -12.840 4.900 1.00 49.16 119 ASP A O 1
ATOM 933 N N . TRP A 1 120 ? 4.246 -14.189 3.437 1.00 57.88 120 TRP A N 1
ATOM 934 C CA . TRP A 1 120 ? 2.936 -13.635 3.753 1.00 57.88 120 TRP A CA 1
ATOM 935 C C . TRP A 1 120 ? 2.548 -14.127 5.139 1.00 57.88 120 TRP A C 1
ATOM 937 O O . TRP A 1 120 ? 2.579 -15.340 5.386 1.00 57.88 120 TRP A O 1
ATOM 947 N N . PRO A 1 121 ? 2.213 -13.218 6.058 1.00 64.75 121 PRO A N 1
ATOM 948 C CA . PRO A 1 121 ? 2.033 -13.628 7.424 1.00 64.75 121 PRO A CA 1
ATOM 949 C C . PRO A 1 121 ? 0.751 -14.477 7.506 1.00 64.75 121 PRO A C 1
ATOM 951 O O . PRO A 1 121 ? -0.230 -14.286 6.777 1.00 64.75 121 PRO A O 1
ATOM 954 N N . THR A 1 122 ? 0.816 -15.538 8.303 1.00 75.56 122 THR A N 1
ATOM 955 C CA . THR A 1 122 ? -0.317 -16.435 8.526 1.00 75.56 122 THR A CA 1
ATOM 956 C C . THR A 1 122 ? -1.074 -15.986 9.763 1.00 75.56 122 THR A C 1
ATOM 958 O O . THR A 1 122 ? -0.476 -15.636 10.782 1.00 75.56 122 THR A O 1
ATOM 961 N N . GLY A 1 123 ? -2.399 -16.053 9.699 1.00 72.00 123 GLY A N 1
ATOM 962 C CA . GLY A 1 123 ? -3.287 -15.997 10.849 1.00 72.00 123 GLY A CA 1
ATOM 963 C C . GLY A 1 123 ? -2.857 -16.960 11.954 1.00 72.00 123 GLY A C 1
ATOM 964 O O . GLY A 1 123 ? -2.183 -17.966 11.718 1.00 72.00 123 GLY A O 1
ATOM 965 N N . SER A 1 124 ? -3.295 -16.678 13.179 1.00 72.06 124 SER A N 1
ATOM 966 C CA . SER A 1 124 ? -3.113 -17.585 14.320 1.00 72.06 124 SER A CA 1
ATOM 967 C C . SER A 1 124 ? -3.784 -18.952 14.112 1.00 72.06 124 SER A C 1
ATOM 969 O O . SER A 1 124 ? -3.417 -19.923 14.769 1.00 72.06 124 SER A O 1
ATOM 971 N N . ASP A 1 125 ? -4.728 -19.047 13.173 1.00 74.75 125 ASP A N 1
ATOM 972 C CA . ASP A 1 125 ? -5.392 -20.277 12.740 1.00 74.75 125 ASP A CA 1
ATOM 973 C C . ASP A 1 125 ? -4.637 -21.033 11.627 1.00 74.75 125 ASP A C 1
ATOM 975 O O . ASP A 1 125 ? -5.122 -22.053 11.132 1.00 74.75 125 ASP A O 1
ATOM 979 N N . GLY A 1 126 ? -3.452 -20.554 11.234 1.00 73.31 126 GLY A N 1
ATOM 980 C CA . GLY A 1 126 ? -2.619 -21.144 10.187 1.00 73.31 126 GLY A CA 1
ATOM 981 C C . GLY A 1 126 ? -3.104 -20.866 8.764 1.00 73.31 126 GLY A C 1
ATOM 982 O O . GLY A 1 126 ? -2.513 -21.386 7.816 1.00 73.31 126 GLY A O 1
ATOM 983 N N . LYS A 1 127 ? -4.160 -20.062 8.589 1.00 71.94 127 LYS A N 1
ATOM 984 C CA . LYS A 1 127 ? -4.605 -19.611 7.267 1.00 71.94 127 LYS A CA 1
ATOM 985 C C . LYS A 1 127 ? -3.830 -18.369 6.837 1.00 71.94 127 LYS A C 1
ATOM 987 O O . LYS A 1 127 ? -3.289 -17.667 7.688 1.00 71.94 127 LYS A O 1
ATOM 992 N N . PRO A 1 128 ? -3.762 -18.063 5.535 1.00 67.88 128 PRO A N 1
ATOM 993 C CA . PRO A 1 128 ? -3.240 -16.784 5.072 1.00 67.88 128 PRO A CA 1
ATOM 994 C C . PRO A 1 128 ? -4.005 -15.642 5.738 1.00 67.88 128 PRO A C 1
ATOM 996 O O . PRO A 1 128 ? -5.236 -15.653 5.777 1.00 67.88 128 PRO A O 1
ATOM 999 N N . TRP A 1 129 ? -3.282 -14.691 6.322 1.00 80.75 129 TRP A N 1
ATOM 1000 C CA . TRP A 1 129 ? -3.922 -13.547 6.951 1.00 80.75 129 TRP A CA 1
ATOM 1001 C C . TRP A 1 129 ? -4.502 -12.618 5.886 1.00 80.75 129 TRP A C 1
ATOM 1003 O O . TRP A 1 129 ? -3.820 -12.260 4.923 1.00 80.75 129 TRP A O 1
ATOM 1013 N N . ASP A 1 130 ? -5.765 -12.238 6.062 1.00 80.19 130 ASP A N 1
ATOM 1014 C CA . ASP A 1 130 ? -6.439 -11.257 5.218 1.00 80.19 130 ASP A CA 1
ATOM 1015 C C . ASP A 1 130 ? -6.223 -9.858 5.834 1.00 80.19 130 ASP A C 1
ATOM 1017 O O . ASP A 1 130 ? -6.774 -9.574 6.902 1.00 80.19 130 ASP A O 1
ATOM 1021 N N . PRO A 1 131 ? -5.439 -8.971 5.195 1.00 84.50 131 PRO A N 1
ATOM 1022 C CA . PRO A 1 131 ? -5.214 -7.628 5.706 1.00 84.50 131 PRO A CA 1
ATOM 1023 C C . PRO A 1 131 ? -6.497 -6.783 5.612 1.00 84.50 131 PRO A C 1
ATOM 1025 O O . PRO A 1 131 ? -7.344 -7.043 4.746 1.00 84.50 131 PRO A O 1
ATOM 1028 N N . PRO A 1 132 ? -6.629 -5.723 6.433 1.00 89.69 132 PRO A N 1
ATOM 1029 C CA . PRO A 1 132 ? -7.694 -4.729 6.296 1.00 89.69 132 PRO A CA 1
ATOM 1030 C C . PRO A 1 132 ? -7.769 -4.199 4.867 1.00 89.69 132 PRO A C 1
ATOM 1032 O O . PRO A 1 132 ? -6.732 -3.844 4.319 1.00 89.69 132 PRO A O 1
ATOM 1035 N N . ALA A 1 133 ? -8.955 -4.162 4.252 1.00 85.31 133 ALA A N 1
ATOM 1036 C CA . ALA A 1 133 ? -9.154 -3.738 2.860 1.00 85.31 133 ALA A CA 1
ATOM 1037 C C . ALA A 1 133 ? -8.771 -2.257 2.647 1.00 85.31 133 ALA A C 1
ATOM 1039 O O . ALA A 1 133 ? -9.053 -1.430 3.509 1.00 85.31 133 ALA A O 1
ATOM 1040 N N . VAL A 1 134 ? -8.216 -1.884 1.489 1.00 86.12 134 VAL A N 1
ATOM 1041 C CA . VAL A 1 134 ? -8.068 -0.459 1.126 1.00 86.12 134 VAL A CA 1
ATOM 1042 C C . VAL 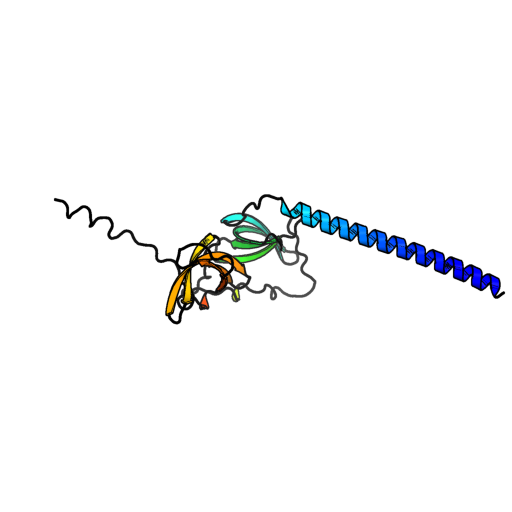A 1 134 ? -9.439 0.215 1.133 1.00 86.12 134 VAL A C 1
ATOM 1044 O O . VAL A 1 134 ? -10.401 -0.315 0.574 1.00 86.12 134 VAL A O 1
ATOM 1047 N N . GLY A 1 135 ? -9.513 1.376 1.779 1.00 87.50 135 GLY A N 1
ATOM 1048 C CA . GLY A 1 135 ? -10.742 2.121 2.038 1.00 87.50 135 GLY A CA 1
ATOM 1049 C C . GLY A 1 135 ? -11.569 1.599 3.215 1.00 87.50 135 GLY A C 1
ATOM 1050 O O . GLY A 1 135 ? -12.660 2.113 3.437 1.00 87.50 135 GLY A O 1
ATOM 1051 N N . SER A 1 136 ? -11.101 0.580 3.944 1.00 92.31 136 SER A N 1
ATOM 1052 C CA . SER A 1 136 ? -11.679 0.223 5.244 1.00 92.31 136 SER A CA 1
ATOM 1053 C C . SER A 1 136 ? -10.986 0.966 6.380 1.00 92.31 136 SER A C 1
ATOM 1055 O O . SER A 1 136 ? -9.856 1.432 6.229 1.00 92.31 136 SER A O 1
ATOM 1057 N N . GLU A 1 137 ? -11.673 1.036 7.514 1.00 96.38 137 GLU A N 1
ATOM 1058 C CA . GLU A 1 137 ? -11.160 1.640 8.736 1.00 96.38 137 GLU A CA 1
ATOM 1059 C C . GLU A 1 137 ? -10.582 0.582 9.680 1.00 96.38 137 GLU A C 1
ATOM 1061 O O . GLU A 1 137 ? -11.084 -0.544 9.787 1.00 96.38 137 GLU A O 1
ATOM 1066 N N . VAL A 1 138 ? -9.552 0.987 10.413 1.00 97.56 138 VAL A N 1
ATOM 1067 C CA . VAL A 1 138 ? -8.988 0.288 11.572 1.00 97.56 138 VAL A CA 1
ATOM 1068 C C . VAL A 1 138 ? -8.873 1.265 12.742 1.00 97.56 138 VAL A C 1
ATOM 1070 O O . VAL A 1 138 ? -9.164 2.453 12.601 1.00 97.56 138 VAL A O 1
ATOM 1073 N N . GLU A 1 139 ? -8.470 0.777 13.910 1.00 98.19 139 GLU A N 1
ATOM 1074 C CA . GLU A 1 139 ? -7.988 1.626 14.997 1.00 98.19 139 GLU A CA 1
ATOM 1075 C C . GLU A 1 139 ? -6.484 1.434 15.180 1.00 98.19 139 GLU A C 1
ATOM 1077 O O . GLU A 1 139 ? -6.003 0.306 15.101 1.00 98.19 139 GLU A O 1
ATOM 1082 N N . VAL A 1 140 ? -5.754 2.511 15.449 1.00 98.00 140 VAL A N 1
ATOM 1083 C CA . VAL A 1 140 ? -4.316 2.501 15.743 1.00 98.00 140 VAL A CA 1
ATOM 1084 C C . VAL A 1 140 ? -4.038 3.155 17.085 1.00 98.00 140 VAL A C 1
ATOM 1086 O O . VAL A 1 140 ? -4.767 4.056 17.498 1.00 98.00 140 VAL A O 1
ATOM 1089 N N . GLU A 1 141 ? -3.019 2.676 17.785 1.00 97.88 141 GLU A N 1
ATOM 1090 C CA . GLU A 1 141 ? -2.590 3.238 19.059 1.00 97.88 141 GLU A CA 1
ATOM 1091 C C . GLU A 1 141 ? -1.751 4.498 18.805 1.00 97.88 141 GLU A C 1
ATOM 1093 O O . GLU A 1 141 ? -0.772 4.469 18.061 1.00 97.88 141 GLU A O 1
ATOM 1098 N N . VAL A 1 142 ? -2.142 5.614 19.411 1.00 96.94 142 VAL A N 1
ATOM 1099 C CA . VAL A 1 142 ? -1.479 6.913 19.293 1.00 96.94 142 VAL A CA 1
ATOM 1100 C C . VAL A 1 142 ? -1.101 7.388 20.689 1.00 96.94 142 VAL A C 1
ATOM 1102 O O . VAL A 1 142 ? -1.937 7.404 21.592 1.00 96.94 142 VAL A O 1
ATOM 1105 N N . GLU A 1 143 ? 0.154 7.797 20.870 1.00 95.19 143 GLU A N 1
ATOM 1106 C CA . GLU A 1 143 ? 0.588 8.492 22.080 1.00 95.19 143 GLU A CA 1
ATOM 1107 C C . GLU A 1 143 ? 0.439 10.003 21.879 1.00 95.19 143 GLU A C 1
ATOM 1109 O O . GLU A 1 143 ? 1.211 10.624 21.147 1.00 95.19 143 GLU A O 1
ATOM 1114 N N . GLU A 1 144 ? -0.527 10.622 22.558 1.00 90.62 144 GLU A N 1
ATOM 1115 C CA . GLU A 1 144 ? -0.662 12.078 22.591 1.00 90.62 144 GLU A CA 1
ATOM 1116 C C . GLU A 1 144 ? -0.603 12.581 24.033 1.00 90.62 144 GLU A C 1
ATOM 1118 O O . GLU A 1 144 ? -1.250 12.049 24.935 1.00 90.62 144 GLU A O 1
ATOM 1123 N N . ALA A 1 145 ? 0.221 13.607 24.267 1.00 91.38 145 ALA A N 1
ATOM 1124 C CA . ALA A 1 145 ? 0.405 14.237 25.577 1.00 91.38 145 ALA A CA 1
ATOM 1125 C C . ALA A 1 145 ? 0.738 13.259 26.733 1.00 91.38 145 ALA A C 1
ATOM 1127 O O . ALA A 1 145 ? 0.443 13.543 27.895 1.00 91.38 145 ALA A O 1
ATOM 1128 N N . GLY A 1 146 ? 1.391 12.131 26.427 1.00 93.88 146 GLY A N 1
ATOM 1129 C CA . GLY A 1 146 ? 1.775 11.107 27.405 1.00 93.88 146 GLY A CA 1
ATOM 1130 C C . GLY A 1 146 ? 0.649 10.142 27.795 1.00 93.88 146 GLY A C 1
ATOM 1131 O O . GLY A 1 146 ? 0.783 9.423 28.787 1.00 93.88 146 GLY A O 1
ATOM 1132 N N . SER A 1 147 ? -0.458 10.127 27.047 1.00 94.50 147 SER A N 1
ATOM 1133 C CA . SER A 1 147 ? -1.509 9.110 27.137 1.00 94.50 147 SER A CA 1
ATOM 1134 C C . SER A 1 147 ? -1.630 8.328 25.832 1.00 94.50 147 SER A C 1
ATOM 1136 O O . SER A 1 147 ? -1.627 8.927 24.760 1.00 94.50 147 SER A O 1
ATOM 1138 N N . MET A 1 148 ? -1.770 7.003 25.943 1.00 96.06 148 MET A N 1
ATOM 1139 C CA . MET A 1 148 ? -2.080 6.130 24.808 1.00 96.06 148 MET A CA 1
ATOM 1140 C C . MET A 1 148 ? -3.586 6.122 24.559 1.00 96.06 148 MET A C 1
ATOM 1142 O O . MET A 1 148 ? -4.371 5.895 25.487 1.00 96.06 148 MET A O 1
ATOM 1146 N N . GLU A 1 149 ? -3.988 6.315 23.312 1.00 96.19 149 GLU A N 1
ATOM 1147 C CA . GLU A 1 149 ? -5.375 6.229 22.874 1.00 96.19 149 GLU A CA 1
ATOM 1148 C C . GLU A 1 149 ? -5.504 5.502 21.536 1.00 96.19 149 GLU A C 1
ATOM 1150 O O . GLU A 1 149 ? -4.581 5.476 20.732 1.00 96.19 149 GLU A O 1
ATOM 1155 N N . TRP A 1 150 ? -6.666 4.899 21.294 1.00 97.19 150 TRP A N 1
ATOM 1156 C CA . TRP A 1 150 ? -6.970 4.247 20.023 1.00 97.19 150 TRP A CA 1
ATOM 1157 C C . TRP A 1 150 ? -7.697 5.233 19.111 1.00 97.19 150 TRP A C 1
ATOM 1159 O O . TRP A 1 150 ? -8.781 5.703 19.458 1.00 97.19 150 TRP A O 1
ATOM 1169 N N . ARG A 1 151 ? -7.128 5.531 17.942 1.00 97.19 151 ARG A N 1
ATOM 1170 C CA . ARG A 1 151 ? -7.724 6.419 16.936 1.00 97.19 151 ARG A CA 1
ATOM 1171 C C . ARG A 1 151 ? -8.136 5.668 15.688 1.00 97.19 151 ARG A C 1
ATOM 1173 O O . ARG A 1 151 ? -7.463 4.726 15.285 1.00 97.19 151 ARG A O 1
ATOM 1180 N N . ARG A 1 152 ? -9.220 6.114 15.052 1.00 97.88 152 ARG A N 1
ATOM 1181 C CA . ARG A 1 152 ? -9.614 5.644 13.718 1.00 97.88 152 ARG A CA 1
ATOM 1182 C C . ARG A 1 152 ? -8.521 5.965 12.699 1.00 97.88 152 ARG A C 1
ATOM 1184 O O . ARG A 1 152 ? -7.837 6.980 12.817 1.00 97.88 152 ARG A O 1
ATOM 1191 N N . ALA A 1 153 ? -8.362 5.090 11.717 1.00 98.19 153 ALA A N 1
ATOM 1192 C CA . ALA A 1 153 ? -7.457 5.304 10.602 1.00 98.19 153 ALA A CA 1
ATOM 1193 C C . ALA A 1 153 ? -7.973 4.612 9.335 1.00 98.19 153 ALA A C 1
ATOM 1195 O O . ALA A 1 153 ? -8.459 3.480 9.390 1.00 98.19 153 ALA A O 1
ATOM 1196 N N . ASP A 1 154 ? -7.813 5.271 8.188 1.00 97.31 154 ASP A N 1
ATOM 1197 C CA . ASP A 1 154 ? -8.208 4.736 6.884 1.00 97.31 154 ASP A CA 1
ATOM 1198 C C . ASP A 1 154 ? -7.063 3.979 6.230 1.00 97.31 154 ASP A C 1
ATOM 1200 O O . ASP A 1 154 ? -5.983 4.533 6.015 1.00 97.31 154 ASP A O 1
ATOM 1204 N N . VAL A 1 155 ? -7.312 2.748 5.798 1.00 95.81 155 VAL A N 1
ATOM 1205 C CA . VAL A 1 155 ? -6.336 1.961 5.043 1.00 95.81 155 VAL A CA 1
ATOM 1206 C C . VAL A 1 155 ? -6.214 2.518 3.628 1.00 95.81 155 VAL A C 1
ATOM 1208 O O . VAL A 1 155 ? -7.161 2.485 2.841 1.00 95.81 155 VAL A O 1
ATOM 1211 N N . ARG A 1 156 ? -5.026 2.998 3.262 1.00 90.81 156 ARG A N 1
ATOM 1212 C CA . ARG A 1 156 ? -4.773 3.645 1.967 1.00 90.81 156 ARG A CA 1
ATOM 1213 C C . ARG A 1 156 ? -4.139 2.712 0.949 1.00 90.81 156 ARG A C 1
ATOM 1215 O O . ARG A 1 156 ? -4.547 2.709 -0.210 1.00 90.81 156 ARG A O 1
ATOM 1222 N N . ARG A 1 157 ? -3.105 1.959 1.339 1.00 85.69 157 ARG A N 1
ATOM 1223 C CA . ARG A 1 157 ? -2.280 1.159 0.411 1.00 85.69 157 ARG A CA 1
ATOM 1224 C C . ARG A 1 157 ? -1.696 -0.075 1.097 1.00 85.69 157 ARG A C 1
ATOM 1226 O O . ARG A 1 157 ? -1.714 -0.175 2.317 1.00 85.69 157 ARG A O 1
ATOM 1233 N N . TYR A 1 158 ? -1.104 -0.969 0.305 1.00 84.00 158 TYR A N 1
ATOM 1234 C CA . TYR A 1 158 ? -0.281 -2.074 0.804 1.00 84.00 158 TYR A CA 1
ATOM 1235 C C . TYR A 1 158 ? 1.127 -2.028 0.240 1.00 84.00 158 TYR A C 1
ATOM 1237 O O . TYR A 1 158 ? 1.369 -1.480 -0.836 1.00 84.00 158 TYR A O 1
ATOM 1245 N N . GLN A 1 159 ? 2.023 -2.695 0.950 1.00 80.44 159 GLN A N 1
ATOM 1246 C CA . GLN A 1 159 ? 3.348 -3.067 0.496 1.00 80.44 159 GLN A CA 1
ATOM 1247 C C . GLN A 1 159 ? 3.439 -4.591 0.328 1.00 80.44 159 GLN A C 1
ATOM 1249 O O . GLN A 1 159 ? 2.699 -5.342 0.978 1.00 80.44 159 GLN A O 1
ATOM 1254 N N . PRO A 1 160 ? 4.365 -5.074 -0.519 1.00 66.62 160 PRO A N 1
ATOM 1255 C CA . PRO A 1 160 ? 4.771 -6.474 -0.505 1.00 66.62 160 PRO A CA 1
ATOM 1256 C C . PRO A 1 160 ? 5.147 -6.929 0.915 1.00 66.62 160 PRO A C 1
ATOM 1258 O O . PRO A 1 160 ? 5.768 -6.178 1.664 1.00 66.62 160 PRO A O 1
ATOM 1261 N N . GLY A 1 161 ? 4.759 -8.152 1.291 1.00 72.25 161 GLY A N 1
ATOM 1262 C CA . GLY A 1 161 ? 5.031 -8.710 2.626 1.00 72.25 161 GLY A CA 1
ATOM 1263 C C . GLY A 1 161 ? 3.960 -8.439 3.692 1.00 72.25 161 GLY A C 1
ATOM 1264 O O . GLY A 1 161 ? 4.207 -8.666 4.870 1.00 72.25 161 GLY A O 1
ATOM 1265 N N . GLY A 1 162 ? 2.773 -7.961 3.307 1.00 80.00 162 GLY A N 1
ATOM 1266 C CA . GLY A 1 162 ? 1.622 -7.881 4.219 1.00 80.00 162 GLY A CA 1
ATOM 1267 C C . GLY A 1 162 ? 1.583 -6.627 5.085 1.00 80.00 162 GLY A C 1
ATOM 1268 O O . GLY A 1 162 ? 0.829 -6.568 6.051 1.00 80.00 162 GLY A O 1
ATOM 1269 N N . ARG A 1 163 ? 2.368 -5.603 4.745 1.00 90.00 163 ARG A N 1
ATOM 1270 C CA . ARG A 1 163 ? 2.254 -4.298 5.398 1.00 90.00 163 ARG A CA 1
ATOM 1271 C C . ARG A 1 163 ? 1.182 -3.456 4.724 1.00 90.00 163 ARG A C 1
ATOM 1273 O O . ARG A 1 163 ? 1.034 -3.501 3.500 1.00 90.00 163 ARG A O 1
ATOM 1280 N N . PHE A 1 164 ? 0.471 -2.660 5.504 1.00 93.00 164 PHE A N 1
ATOM 1281 C CA . PHE A 1 164 ? -0.532 -1.725 5.009 1.00 93.00 164 PHE A CA 1
ATOM 1282 C C . PHE A 1 164 ? -0.288 -0.328 5.569 1.00 93.00 164 PHE A C 1
ATOM 1284 O O . PHE A 1 164 ? 0.160 -0.172 6.699 1.00 93.00 164 PHE A O 1
ATOM 1291 N N . LEU A 1 165 ? -0.530 0.675 4.731 1.00 95.00 165 LEU A N 1
ATOM 1292 C CA . LEU A 1 165 ? -0.413 2.087 5.062 1.00 95.00 165 LEU A CA 1
ATOM 1293 C C . LEU A 1 165 ? -1.779 2.585 5.491 1.00 95.00 165 LEU A C 1
ATOM 1295 O O . LEU A 1 165 ? -2.745 2.406 4.741 1.00 95.00 165 LEU A O 1
ATOM 1299 N N . VAL A 1 166 ? -1.842 3.253 6.631 1.00 97.44 166 VAL A N 1
ATOM 1300 C CA . VAL A 1 166 ? -3.049 3.941 7.084 1.00 97.44 166 VAL A CA 1
ATOM 1301 C C . VAL A 1 166 ? -2.819 5.442 7.170 1.00 97.44 166 VAL A C 1
ATOM 1303 O O . VAL A 1 166 ? -1.686 5.890 7.330 1.00 97.44 166 VAL A O 1
ATOM 1306 N N . CYS A 1 167 ? -3.901 6.202 7.055 1.00 98.06 167 CYS A N 1
ATOM 1307 C CA . CYS A 1 167 ? -3.966 7.616 7.399 1.00 98.06 167 CYS A CA 1
ATOM 1308 C C . CYS A 1 167 ? -4.707 7.741 8.725 1.00 98.06 167 CYS A C 1
ATOM 1310 O O . CYS A 1 167 ? -5.885 7.381 8.798 1.00 98.06 167 CYS A O 1
ATOM 1312 N N . VAL A 1 168 ? -3.998 8.176 9.764 1.00 97.81 168 VAL A N 1
ATOM 1313 C CA . VAL A 1 168 ? -4.540 8.298 11.121 1.00 97.81 168 VAL A CA 1
ATOM 1314 C C . VAL A 1 168 ? -5.480 9.496 11.175 1.00 97.81 168 VAL A C 1
ATOM 1316 O O . VAL A 1 168 ? -5.243 10.506 10.523 1.00 97.81 168 VAL A O 1
ATOM 1319 N N . HIS A 1 169 ? -6.585 9.398 11.904 1.00 97.81 169 HIS A N 1
ATOM 1320 C CA . HIS A 1 169 ? -7.491 10.529 12.084 1.00 97.81 169 HIS A CA 1
ATOM 1321 C C . HIS A 1 169 ? -7.066 11.383 13.282 1.00 97.81 169 HIS A C 1
ATOM 1323 O O . HIS A 1 169 ? -6.516 10.888 14.268 1.00 97.81 169 HIS A O 1
ATOM 1329 N N . TYR A 1 170 ? -7.373 12.675 13.239 1.00 96.06 170 TYR A N 1
ATOM 1330 C CA . TYR A 1 170 ? -7.379 13.523 14.425 1.00 96.06 170 TYR A CA 1
ATOM 1331 C C . TYR A 1 170 ? -8.417 13.025 15.439 1.00 96.06 170 TYR A C 1
ATOM 1333 O O . TYR A 1 170 ? -9.372 12.331 15.090 1.00 96.06 170 TYR A O 1
ATOM 1341 N N . ALA A 1 171 ? -8.315 13.470 16.694 1.00 94.19 171 ALA A N 1
ATOM 1342 C CA . ALA A 1 171 ? -9.361 13.237 17.697 1.00 94.19 171 ALA A CA 1
ATOM 1343 C C . ALA A 1 171 ? -10.742 13.794 17.279 1.00 94.19 171 ALA A C 1
ATOM 1345 O O . ALA A 1 171 ? -11.769 13.355 17.792 1.00 94.19 171 ALA A O 1
ATOM 1346 N N . SER A 1 172 ? -10.785 14.746 16.336 1.00 95.56 172 SER A N 1
ATOM 1347 C CA . SER A 1 172 ? -12.023 15.241 15.719 1.00 95.56 172 SER A CA 1
ATOM 1348 C C . SER A 1 172 ? -12.691 14.234 14.771 1.00 95.56 172 SER A C 1
ATOM 1350 O O . SER A 1 172 ? -13.840 14.449 14.390 1.00 95.56 172 SER A O 1
ATOM 1352 N N . GLY A 1 173 ? -11.992 13.161 14.389 1.00 95.00 173 GLY A N 1
ATOM 1353 C CA . GLY A 1 173 ? -12.420 12.178 13.391 1.00 95.00 173 GLY A CA 1
ATOM 1354 C C . GLY A 1 173 ? -12.099 12.566 11.944 1.00 95.00 173 GLY A C 1
ATOM 1355 O O . GLY A 1 173 ? -12.470 11.843 11.027 1.00 95.00 173 GLY A O 1
ATOM 1356 N N . GLU A 1 174 ? -11.435 13.699 11.711 1.00 96.75 174 GLU A N 1
ATOM 1357 C CA . GLU A 1 174 ? -10.969 14.081 10.374 1.00 96.75 174 GLU A CA 1
ATOM 1358 C C . GLU A 1 174 ? -9.650 13.374 10.044 1.00 96.75 174 GLU A C 1
ATOM 1360 O O . GLU A 1 174 ? -8.791 13.233 10.912 1.00 96.75 174 GLU A O 1
ATOM 1365 N N . ALA A 1 175 ? -9.468 12.952 8.793 1.00 96.50 175 ALA A N 1
ATOM 1366 C CA . ALA A 1 175 ? -8.237 12.307 8.347 1.00 96.50 175 ALA A CA 1
ATOM 1367 C C . ALA A 1 175 ? -7.036 13.272 8.394 1.00 96.50 175 ALA A C 1
ATOM 1369 O O . ALA A 1 175 ? -7.081 14.349 7.796 1.00 96.50 175 ALA A O 1
ATOM 1370 N N . ASP A 1 176 ? -5.957 12.866 9.066 1.00 97.25 176 ASP A N 1
ATOM 1371 C CA . ASP A 1 176 ? -4.676 13.570 9.084 1.00 97.25 176 ASP A CA 1
ATOM 1372 C C . ASP A 1 176 ? -3.785 13.022 7.958 1.00 97.25 176 ASP A C 1
ATOM 1374 O O . ASP A 1 176 ? -3.052 12.044 8.119 1.00 97.25 176 ASP A O 1
ATOM 1378 N N . GLU A 1 177 ? -3.873 13.630 6.772 1.00 95.56 177 GLU A N 1
ATOM 1379 C CA . GLU A 1 177 ? -3.083 13.220 5.597 1.00 95.56 177 GLU A CA 1
ATOM 1380 C C . GLU A 1 177 ? -1.569 13.477 5.772 1.00 95.56 177 GLU A C 1
ATOM 1382 O O . GLU A 1 177 ? -0.772 13.044 4.935 1.00 95.56 177 GLU A O 1
ATOM 1387 N N . GLU A 1 178 ? -1.151 14.154 6.850 1.00 95.44 178 GLU A N 1
ATOM 1388 C CA . GLU A 1 178 ? 0.259 14.312 7.223 1.00 95.44 178 GLU A CA 1
ATOM 1389 C C . GLU A 1 178 ? 0.759 13.156 8.110 1.00 95.44 178 GLU A C 1
ATOM 1391 O O . GLU A 1 178 ? 1.969 12.916 8.174 1.00 95.44 178 GLU A O 1
ATOM 1396 N N . TRP A 1 179 ? -0.148 12.384 8.724 1.00 95.94 179 TRP A N 1
ATOM 1397 C CA . TRP A 1 179 ? 0.178 11.223 9.555 1.00 95.94 179 TRP A CA 1
ATOM 1398 C C . TRP A 1 179 ? -0.159 9.904 8.851 1.00 95.94 179 TRP A C 1
ATOM 1400 O O . TRP A 1 179 ? -1.216 9.291 9.033 1.00 95.94 179 TRP A O 1
ATOM 1410 N N . LEU A 1 180 ? 0.802 9.438 8.051 1.00 96.88 180 LEU A N 1
ATOM 1411 C CA . LEU A 1 180 ? 0.744 8.155 7.354 1.00 96.88 180 LEU A CA 1
ATOM 1412 C C . LEU A 1 180 ? 1.702 7.143 7.987 1.00 96.88 180 LEU A C 1
ATOM 1414 O O . LEU A 1 180 ? 2.908 7.387 8.046 1.00 96.88 180 LEU A O 1
ATOM 1418 N N . GLU A 1 181 ? 1.191 5.979 8.390 1.00 96.88 181 GLU A N 1
ATOM 1419 C CA . GLU A 1 181 ? 1.993 4.965 9.083 1.00 96.88 181 GLU A CA 1
ATOM 1420 C C . GLU A 1 181 ? 1.749 3.537 8.575 1.00 96.88 181 GLU A C 1
ATOM 1422 O O . GLU A 1 181 ? 0.659 3.181 8.119 1.00 96.88 181 GLU A O 1
ATOM 1427 N N . TRP A 1 182 ? 2.813 2.728 8.583 1.00 96.12 182 TRP A N 1
ATOM 1428 C CA . TRP A 1 182 ? 2.828 1.376 8.026 1.00 96.12 182 TRP A CA 1
ATOM 1429 C C . TRP A 1 182 ? 2.760 0.312 9.118 1.00 96.12 182 TRP A C 1
ATOM 1431 O O . TRP A 1 182 ? 3.756 0.089 9.807 1.00 96.12 182 TRP A O 1
ATOM 1441 N N . TYR A 1 183 ? 1.679 -0.461 9.134 1.00 96.06 183 TYR A N 1
ATOM 1442 C CA . TYR A 1 183 ? 1.446 -1.542 10.094 1.00 96.06 183 TYR A CA 1
ATOM 1443 C C . TYR A 1 183 ? 1.525 -2.923 9.441 1.00 96.06 183 TYR A C 1
ATOM 1445 O O . TYR A 1 183 ? 1.374 -3.061 8.222 1.00 96.06 183 TYR A O 1
ATOM 1453 N N . ALA A 1 184 ? 1.773 -3.957 10.244 1.00 94.38 184 ALA A N 1
ATOM 1454 C CA . ALA A 1 184 ? 1.771 -5.355 9.826 1.00 94.38 184 ALA A CA 1
ATOM 1455 C C . ALA A 1 184 ? 0.876 -6.209 10.734 1.00 94.38 184 ALA A C 1
ATOM 1457 O O . ALA A 1 184 ? 0.519 -5.816 11.841 1.00 94.38 184 ALA A O 1
ATOM 1458 N N . GLN A 1 185 ? 0.566 -7.437 10.310 1.00 93.62 185 GLN A N 1
ATOM 1459 C CA . GLN A 1 185 ? -0.195 -8.384 11.135 1.00 93.62 185 GLN A CA 1
ATOM 1460 C C . GLN A 1 185 ? 0.390 -8.576 12.545 1.00 93.62 185 GLN A C 1
ATOM 1462 O O . GLN A 1 185 ? -0.350 -8.721 13.512 1.00 93.62 185 GLN A O 1
ATOM 1467 N N . ALA A 1 186 ? 1.720 -8.603 12.676 1.00 93.56 186 ALA A N 1
ATOM 1468 C CA . ALA A 1 186 ? 2.397 -8.871 13.948 1.00 93.56 186 ALA A CA 1
ATOM 1469 C C . ALA A 1 186 ? 2.120 -7.814 15.040 1.00 93.56 186 ALA A C 1
ATOM 1471 O O . ALA A 1 186 ? 2.354 -8.079 16.231 1.00 93.56 186 ALA A O 1
ATOM 1472 N N . ASP A 1 187 ? 1.605 -6.658 14.622 1.00 95.12 187 ASP A N 1
ATOM 1473 C CA . ASP A 1 187 ? 1.304 -5.495 15.451 1.00 95.12 187 ASP A CA 1
ATOM 1474 C C . ASP A 1 187 ? -0.186 -5.457 15.851 1.00 95.12 187 ASP A C 1
ATOM 1476 O O . ASP A 1 187 ? -0.599 -4.608 16.642 1.00 95.12 187 ASP A O 1
ATOM 1480 N N . GLU A 1 188 ? -0.996 -6.404 15.351 1.00 95.31 188 GLU A N 1
ATOM 1481 C CA . GLU A 1 188 ? -2.421 -6.510 15.672 1.00 95.31 188 GLU A CA 1
ATOM 1482 C C . GLU A 1 188 ? -2.621 -6.757 17.176 1.00 95.31 188 GLU A C 1
ATOM 1484 O O . GLU A 1 188 ? -2.020 -7.651 17.780 1.00 95.31 188 GLU A O 1
ATOM 1489 N N . GLY A 1 189 ? -3.473 -5.941 17.792 1.00 94.69 189 GLY A N 1
ATOM 1490 C CA . GLY A 1 189 ? -3.729 -5.901 19.228 1.00 94.69 189 GLY A CA 1
ATOM 1491 C C . GLY A 1 189 ? -2.663 -5.173 20.052 1.00 94.69 189 GLY A C 1
ATOM 1492 O O . GLY A 1 189 ? -2.839 -5.072 21.265 1.00 94.69 189 GLY A O 1
ATOM 1493 N N . LYS A 1 190 ? -1.581 -4.685 19.429 1.00 95.94 190 LYS A N 1
ATOM 1494 C CA . LYS A 1 190 ? -0.534 -3.883 20.085 1.00 95.94 190 LYS A CA 1
ATOM 1495 C C . LYS A 1 190 ? -0.576 -2.443 19.604 1.00 95.94 190 LYS A C 1
ATOM 1497 O O . LYS A 1 190 ? -0.829 -1.567 20.406 1.00 95.94 190 LYS A O 1
ATOM 1502 N N . GLU A 1 191 ? -0.397 -2.239 18.303 1.00 97.25 191 GLU A N 1
ATOM 1503 C CA . GLU A 1 191 ? -0.297 -0.909 17.690 1.00 97.25 191 GLU A CA 1
ATOM 1504 C C . GLU A 1 191 ? -1.475 -0.622 16.750 1.00 97.25 191 GLU A C 1
ATOM 1506 O O . GLU A 1 191 ? -1.753 0.529 16.432 1.00 97.25 191 GLU A O 1
ATOM 1511 N N . TRP A 1 192 ? -2.212 -1.653 16.321 1.00 97.75 192 TRP A N 1
ATOM 1512 C CA . TRP A 1 192 ? -3.462 -1.501 15.572 1.00 97.75 192 TRP A CA 1
ATOM 1513 C C . TRP A 1 192 ? -4.467 -2.606 15.914 1.00 97.75 192 TRP A C 1
ATOM 1515 O O . TRP A 1 192 ? -4.096 -3.660 16.427 1.00 97.75 192 TRP A O 1
ATOM 1525 N N . ARG A 1 193 ? -5.752 -2.396 15.630 1.00 97.19 193 ARG A N 1
ATOM 1526 C CA . ARG A 1 193 ? -6.819 -3.396 15.774 1.00 97.19 193 ARG A CA 1
ATOM 1527 C C . ARG A 1 193 ? -7.986 -3.115 14.830 1.00 97.19 193 ARG A C 1
ATOM 1529 O O . ARG A 1 193 ? -8.137 -2.014 14.306 1.00 97.19 193 ARG A O 1
ATOM 1536 N N . TRP A 1 194 ? -8.840 -4.111 14.621 1.00 96.00 194 TRP A N 1
ATOM 1537 C CA . TRP A 1 194 ? -10.084 -3.925 13.875 1.00 96.00 194 TRP A CA 1
ATOM 1538 C C . TRP A 1 194 ? -11.045 -3.005 14.625 1.00 96.00 194 TRP A C 1
ATOM 1540 O O . TRP A 1 194 ? -11.169 -3.099 15.845 1.00 96.00 194 TRP A O 1
ATOM 1550 N N . VAL A 1 195 ? -11.784 -2.182 13.881 1.00 94.88 195 VAL A N 1
ATOM 1551 C CA . VAL A 1 195 ? -12.931 -1.449 14.424 1.00 94.88 195 VAL A CA 1
ATOM 1552 C C . VAL A 1 195 ? -13.920 -2.444 15.028 1.00 94.88 195 VAL A C 1
ATOM 1554 O O . VAL A 1 195 ? -14.419 -3.334 14.328 1.00 94.88 195 VAL A O 1
ATOM 1557 N N . GLU A 1 196 ? -14.217 -2.301 16.322 1.00 85.56 196 GLU A N 1
ATOM 1558 C CA . GLU A 1 196 ? -15.279 -3.080 16.951 1.00 85.56 196 GLU A CA 1
ATOM 1559 C C . GLU A 1 196 ? -16.593 -2.795 16.221 1.00 85.56 196 GLU A C 1
ATOM 1561 O O . GLU A 1 196 ? -17.077 -1.664 16.166 1.00 85.56 196 GLU A O 1
ATOM 1566 N N . LYS A 1 197 ? -17.182 -3.834 15.626 1.00 73.75 197 LYS A N 1
ATOM 1567 C CA . LYS A 1 197 ? -18.535 -3.727 15.092 1.00 73.75 197 LYS A CA 1
ATOM 1568 C C . LYS A 1 197 ? -19.465 -3.577 16.283 1.00 73.75 197 LYS A C 1
ATOM 1570 O O . LYS A 1 197 ? -19.676 -4.556 17.003 1.00 73.75 197 LYS A O 1
ATOM 1575 N N . GLU A 1 198 ? -20.032 -2.388 16.465 1.00 58.94 198 GLU A N 1
ATOM 1576 C CA . GLU A 1 198 ? -21.141 -2.197 17.391 1.00 58.94 198 GLU A CA 1
ATOM 1577 C C . GLU A 1 198 ? -22.211 -3.234 17.049 1.00 58.94 198 GLU A C 1
ATOM 1579 O O . GLU A 1 198 ? -22.838 -3.212 15.987 1.00 58.94 198 GLU A O 1
ATOM 1584 N N . THR A 1 199 ? -22.365 -4.233 17.916 1.00 51.91 199 THR A N 1
ATOM 1585 C CA . THR A 1 199 ? -23.457 -5.183 17.767 1.00 51.91 199 THR A CA 1
ATOM 1586 C C . THR A 1 199 ? -24.696 -4.442 18.245 1.00 51.91 199 THR A C 1
ATOM 1588 O O . THR A 1 199 ? -24.700 -3.995 19.392 1.00 51.91 199 THR A O 1
ATOM 1591 N N . PRO A 1 200 ? -25.749 -4.290 17.425 1.00 53.59 200 PRO A N 1
ATOM 1592 C CA . PRO A 1 200 ? -26.970 -3.631 17.864 1.00 53.59 200 PRO A CA 1
ATOM 1593 C C . PRO A 1 200 ? -27.622 -4.504 18.941 1.00 53.59 200 PRO A C 1
ATOM 1595 O O . PRO A 1 200 ? -28.344 -5.451 18.636 1.00 53.59 200 PRO A O 1
ATOM 1598 N N . LYS A 1 201 ? -27.296 -4.253 20.211 1.00 54.62 201 LYS A N 1
ATOM 1599 C CA . LYS A 1 201 ? -27.839 -4.994 21.358 1.00 54.62 201 LYS A CA 1
ATOM 1600 C C . LYS A 1 201 ? -28.591 -4.133 22.364 1.00 54.62 201 LYS A C 1
ATOM 1602 O O . LYS A 1 201 ? -29.290 -4.710 23.190 1.00 54.62 201 LYS A O 1
ATOM 1607 N N . ASP A 1 202 ? -28.545 -2.806 22.250 1.00 50.38 202 ASP A N 1
ATOM 1608 C CA . ASP A 1 202 ? -29.191 -1.919 23.229 1.00 50.38 202 ASP A CA 1
ATOM 1609 C C . ASP A 1 202 ? -30.141 -0.857 22.638 1.00 50.38 202 ASP A C 1
ATOM 1611 O O . ASP A 1 202 ? -30.771 -0.127 23.398 1.00 50.38 202 ASP A O 1
ATOM 1615 N N . ALA A 1 203 ? -30.369 -0.830 21.317 1.00 54.72 203 ALA A N 1
ATOM 1616 C CA . ALA A 1 203 ? -31.323 0.110 20.704 1.00 54.72 203 ALA A CA 1
ATOM 1617 C C . ALA A 1 203 ? -32.800 -0.149 21.091 1.00 54.72 203 ALA A C 1
ATOM 1619 O O . ALA A 1 203 ? -33.635 0.740 20.964 1.00 54.72 203 ALA A O 1
ATOM 1620 N N . ASP A 1 204 ? -33.123 -1.334 21.623 1.00 56.81 204 ASP A N 1
ATOM 1621 C CA . ASP A 1 204 ? -34.492 -1.702 22.021 1.00 56.81 204 ASP A CA 1
ATOM 1622 C C . ASP A 1 204 ? -34.820 -1.430 23.503 1.00 56.81 204 ASP A C 1
ATOM 1624 O O . ASP A 1 204 ? -35.945 -1.681 23.938 1.00 56.81 204 ASP A O 1
ATOM 1628 N N . LYS A 1 205 ? -33.885 -0.908 24.315 1.00 53.47 205 LYS A N 1
ATOM 1629 C CA . LYS A 1 205 ? -34.158 -0.644 25.745 1.00 53.47 205 LYS A CA 1
ATOM 1630 C C . LYS A 1 205 ? -34.656 0.762 26.067 1.00 53.47 205 LYS A C 1
ATOM 1632 O O . LYS A 1 205 ? -35.237 0.941 27.135 1.00 53.47 205 LYS A O 1
ATOM 1637 N N . GLU A 1 206 ? -34.516 1.730 25.166 1.00 50.69 206 GLU A N 1
ATOM 1638 C CA . GLU A 1 206 ? -34.983 3.103 25.420 1.00 50.69 206 GLU A CA 1
ATOM 1639 C C . GLU A 1 206 ? -36.457 3.328 25.023 1.00 50.69 206 GLU A C 1
ATOM 1641 O O . GLU A 1 206 ? -37.100 4.259 25.498 1.00 50.69 206 GLU A O 1
ATOM 1646 N N . ALA A 1 207 ? -37.057 2.418 24.245 1.00 55.75 207 ALA A N 1
ATOM 1647 C CA . ALA A 1 207 ? -38.480 2.486 23.891 1.00 55.75 207 ALA A CA 1
ATOM 1648 C C . ALA A 1 207 ? -39.431 1.936 24.978 1.00 55.75 207 ALA A C 1
ATOM 1650 O O . ALA A 1 207 ? -40.645 2.103 24.869 1.00 55.75 207 ALA A O 1
ATOM 1651 N N . ALA A 1 208 ? -38.913 1.289 26.031 1.00 57.28 208 ALA A N 1
ATOM 1652 C CA . ALA A 1 208 ? -39.727 0.614 27.049 1.00 57.28 208 ALA A CA 1
ATOM 1653 C C . ALA A 1 208 ? -39.865 1.372 28.387 1.00 57.28 208 ALA A C 1
ATOM 1655 O O . ALA A 1 208 ? -40.525 0.862 29.290 1.00 57.28 208 ALA A O 1
ATOM 1656 N N . SER A 1 209 ? -39.280 2.570 28.544 1.00 51.44 209 SER A N 1
ATOM 1657 C CA . SER A 1 209 ? -39.411 3.369 29.782 1.00 51.44 209 SER A CA 1
ATOM 1658 C C . SER A 1 209 ? -40.317 4.601 29.661 1.00 51.44 209 SER A C 1
ATOM 1660 O O . SER A 1 209 ? -40.336 5.432 30.569 1.00 51.44 209 SER A O 1
ATOM 1662 N N . VAL A 1 210 ? -41.072 4.732 28.567 1.00 53.53 210 VAL A N 1
ATOM 1663 C CA . VAL A 1 210 ? -42.135 5.740 28.417 1.00 53.53 210 VAL A CA 1
ATOM 1664 C C . VAL A 1 210 ? -43.466 5.006 28.249 1.00 53.53 210 VAL A C 1
ATOM 1666 O O . VAL A 1 210 ? -43.993 4.874 27.148 1.00 53.53 210 VAL A O 1
ATOM 1669 N N . GLY A 1 211 ? -43.973 4.467 29.356 1.00 46.09 211 GLY A N 1
ATOM 1670 C CA . GLY A 1 211 ? -45.272 3.802 29.455 1.00 46.09 211 GLY A CA 1
ATOM 1671 C C . GLY A 1 211 ? -45.766 3.805 30.887 1.00 46.09 211 GLY A C 1
ATOM 1672 O O . GLY A 1 211 ? -45.035 3.256 31.739 1.00 46.09 211 GLY A O 1
#

Foldseek 3Di:
DVVVVVVVVVVVVVVVVVVVVVVVVVVVVVVVVVVVVVVVLPPDPPPFQAQDWDWAWDDDANDIDIFIFGWQDADSVQRWTWTDGPPQDIDIDGDDPDPHDDDDDPDDDDPPPPPDCVLQDADPVRGRDDAAGQQDKKWFWDQDPNDTDTFIWGFHADDPRAKTKTFTADPVRHTDPVDIDIDHPVCEVPGIHGDPDPDPDCPPPVVPPPD

Sequence (211 aa):
GTLEKMAALTEVIKRVAKERAAEREAQRLAQQEAEDELELGKGAPELSLVGRQLKVLLQVGDAQKWCEGKVLSYSPDTGQIAMRYDGDQILFHWIVREQWAFIEGGEGGPLAEWQKAADWPTGSDGKPWDPPAVGSEVEVEVEEAGSMEWRRADVRRYQPGGRFLVCVHYASGEADEEWLEWYAQADEGKEWRWVEKETPKDADKEAASVG

pLDDT: mean 75.44, std 21.09, range [27.62, 98.19]